Protein AF-A0A3D1QSV5-F1 (afdb_monomer)

Sequence (336 aa):
MRSSKAVAGIAVALLLLAGTGASAAEEAAKSNPWAGSSIYYEHVFSAISLDKSAEQSWNPYYSHSLSLQPKWRFHDYFGVGLRLDVEQELTNSDDTVRRYEWMWSDLSVDLNAGKGYTESFTGIKVTGGLRLTLPVSKAARARELFMSVGPGASVSRKFSDLFGSPLSLTVGYNGRWTYHFHETTTAQYKAPTISCGDPTSPLCERFVNTGYENPEHGLVHGASLSLDITEKLSFSTNFSFLRNGLYALSDYEMLDGAGQKVVLEADSEVAVRHYQWFVAELSYQALDLVGVALGVSSLYGDLAPDSTYRTPFFNRFTNIYLDLSLDIDSVVSRFQ

Nearest PDB structures (foldseek):
  3fyx-assembly1_A  TM=3.214E-01  e=2.193E-03  Escherichia coli K-12
  6z99-assembly2_B  TM=3.143E-01  e=1.986E-02  Pseudomonas aeruginosa PAO1
  6z8u-assembly2_B  TM=2.518E-01  e=1.190E-02  Pseudomonas aeruginosa PAO1
  1pnz-assembly1_A  TM=2.485E-01  e=8.776E-02  Escherichia coli
  3qlb-assembly2_B  TM=2.310E-01  e=1.708E-01  Pseudomonas fluorescens

Structure (mmCIF, N/CA/C/O backbone):
data_AF-A0A3D1QSV5-F1
#
_entry.id   AF-A0A3D1QSV5-F1
#
loop_
_atom_site.group_PDB
_atom_site.id
_atom_site.type_symbol
_atom_site.label_atom_id
_atom_site.label_alt_id
_atom_site.label_comp_id
_atom_site.label_asym_id
_atom_site.label_entity_id
_atom_site.label_seq_id
_atom_site.pdbx_PDB_ins_code
_atom_site.Cartn_x
_atom_site.Cartn_y
_atom_site.Cartn_z
_atom_site.occupancy
_atom_site.B_iso_or_equiv
_atom_site.auth_seq_id
_atom_site.auth_comp_id
_atom_site.auth_asym_id
_atom_site.auth_atom_id
_atom_site.pdbx_PDB_model_num
ATOM 1 N N . MET A 1 1 ? -61.487 -34.725 14.109 1.00 28.25 1 MET A N 1
ATOM 2 C CA . MET A 1 1 ? -60.105 -35.252 14.112 1.00 28.25 1 MET A CA 1
ATOM 3 C C . MET A 1 1 ? -59.148 -34.070 14.081 1.00 28.25 1 MET A C 1
ATOM 5 O O . MET A 1 1 ? -59.252 -33.278 13.162 1.00 28.25 1 MET A O 1
ATOM 9 N N . ARG A 1 2 ? -58.338 -33.955 15.149 1.00 29.59 2 ARG A N 1
ATOM 10 C CA . ARG A 1 2 ? -57.246 -32.995 15.450 1.00 29.59 2 ARG A CA 1
ATOM 11 C C . ARG A 1 2 ? -57.537 -31.512 15.123 1.00 29.59 2 ARG A C 1
ATOM 13 O O . ARG A 1 2 ? -57.401 -31.091 13.988 1.00 29.59 2 ARG A O 1
ATOM 20 N N . SER A 1 3 ? -58.151 -30.751 16.041 1.00 23.67 3 SER A N 1
ATOM 21 C CA . SER A 1 3 ? -57.503 -30.021 17.163 1.00 23.67 3 SER A CA 1
ATOM 22 C C . SER A 1 3 ? -56.469 -29.011 16.660 1.00 23.67 3 SER A C 1
ATOM 24 O O . SER A 1 3 ? -55.562 -29.404 15.947 1.00 23.67 3 SER A O 1
ATOM 26 N N . SER A 1 4 ? -56.443 -27.734 17.025 1.00 22.02 4 SER A N 1
ATOM 27 C CA . SER A 1 4 ? -57.349 -26.760 17.654 1.00 22.02 4 SER A CA 1
ATOM 28 C C . SER A 1 4 ? -56.444 -25.555 17.927 1.00 22.02 4 SER A C 1
ATOM 30 O O . SER A 1 4 ? -55.389 -25.791 18.494 1.00 22.02 4 SER A O 1
ATOM 32 N N . LYS A 1 5 ? -56.896 -24.336 17.584 1.00 23.41 5 LYS A N 1
ATOM 33 C CA . LYS A 1 5 ? -56.890 -23.108 18.419 1.00 23.41 5 LYS A CA 1
ATOM 34 C C . LYS A 1 5 ? -55.572 -22.705 19.132 1.00 23.41 5 LYS A C 1
ATOM 36 O O . LYS A 1 5 ? -54.892 -23.527 19.704 1.00 23.41 5 LYS A O 1
ATOM 41 N N . ALA A 1 6 ? -55.206 -21.452 19.358 1.00 21.03 6 ALA A N 1
ATOM 42 C CA . ALA A 1 6 ? -55.725 -20.118 19.098 1.00 21.03 6 ALA A CA 1
ATOM 43 C C . ALA A 1 6 ? -54.777 -19.167 19.880 1.00 21.03 6 ALA A C 1
ATOM 45 O O . ALA A 1 6 ? -54.293 -19.552 20.936 1.00 21.03 6 ALA A O 1
ATOM 46 N N . VAL A 1 7 ? -54.604 -17.937 19.385 1.00 20.31 7 VAL A N 1
ATOM 47 C CA . VAL A 1 7 ? -54.711 -16.670 20.150 1.00 20.31 7 VAL A CA 1
ATOM 48 C C . VAL A 1 7 ? -53.676 -16.320 21.250 1.00 20.31 7 VAL A C 1
ATOM 50 O O . VAL A 1 7 ? -53.617 -16.938 22.300 1.00 20.31 7 VAL A O 1
ATOM 53 N N . ALA A 1 8 ? -52.991 -15.195 20.980 1.00 19.33 8 ALA A N 1
ATOM 54 C CA . ALA A 1 8 ? -52.679 -14.012 21.811 1.00 19.33 8 ALA A CA 1
ATOM 55 C C . ALA A 1 8 ? -51.986 -14.098 23.189 1.00 19.33 8 ALA A C 1
ATOM 57 O O . ALA A 1 8 ? -52.408 -14.817 24.083 1.00 19.33 8 ALA A O 1
ATOM 58 N N . GLY A 1 9 ? -51.092 -13.117 23.407 1.00 17.98 9 GLY A N 1
ATOM 59 C CA . GLY A 1 9 ? -51.138 -12.276 24.615 1.00 17.98 9 GLY A CA 1
ATOM 60 C C . GLY A 1 9 ? -49.913 -12.285 25.540 1.00 17.98 9 GLY A C 1
ATOM 61 O O . GLY A 1 9 ? -49.771 -13.174 26.361 1.00 17.98 9 GLY A O 1
ATOM 62 N N . ILE A 1 10 ? -49.086 -11.238 25.408 1.00 20.86 10 ILE A N 1
ATOM 63 C CA . ILE A 1 10 ? -48.394 -10.418 26.437 1.00 20.86 10 ILE A CA 1
ATOM 64 C C . ILE A 1 10 ? -48.239 -11.004 27.862 1.00 20.86 10 ILE A C 1
ATOM 66 O O . ILE A 1 10 ? -49.241 -11.187 28.543 1.00 20.86 10 ILE A O 1
ATOM 70 N N . ALA A 1 11 ? -46.996 -11.063 28.377 1.00 19.55 11 ALA A N 1
ATOM 71 C CA . ALA A 1 11 ? -46.600 -10.502 29.688 1.00 19.55 11 ALA A CA 1
ATOM 72 C C . ALA A 1 11 ? -45.090 -10.657 29.970 1.00 19.55 11 ALA A C 1
ATOM 74 O O . ALA A 1 11 ? -44.513 -11.730 29.820 1.00 19.55 11 ALA A O 1
ATOM 75 N N . VAL A 1 12 ? -44.481 -9.563 30.430 1.00 21.75 12 VAL A N 1
ATOM 76 C CA . VAL A 1 12 ? -43.154 -9.480 31.057 1.00 21.75 12 VAL A CA 1
ATOM 77 C C . VAL A 1 12 ? -43.289 -9.812 32.546 1.00 21.75 12 VAL A C 1
ATOM 79 O O . VAL A 1 12 ? -44.156 -9.237 33.199 1.00 21.75 12 VAL A O 1
ATOM 82 N N . ALA A 1 13 ? -42.400 -10.646 33.099 1.00 20.27 13 ALA A N 1
ATOM 83 C CA . ALA A 1 13 ? -42.024 -10.600 34.516 1.00 20.27 13 ALA A CA 1
ATOM 84 C C . ALA A 1 13 ? -40.665 -11.282 34.767 1.00 20.27 13 ALA A C 1
ATOM 86 O O . ALA A 1 13 ? -40.489 -12.476 34.534 1.00 20.27 13 ALA A O 1
ATOM 87 N N . LEU A 1 14 ? -39.726 -10.476 35.265 1.00 20.05 14 LEU A N 1
ATOM 88 C CA . LEU A 1 14 ? -38.463 -10.840 35.906 1.00 20.05 14 LEU A CA 1
ATOM 89 C C . LEU A 1 14 ? -38.713 -11.667 37.180 1.00 20.05 14 LEU A C 1
ATOM 91 O O . LEU A 1 14 ? -39.504 -11.233 38.016 1.00 20.05 14 LEU A O 1
ATOM 95 N N . LEU A 1 15 ? -37.940 -12.734 37.413 1.00 20.69 15 LEU A N 1
ATOM 96 C CA . LEU A 1 15 ? -37.422 -13.039 38.753 1.00 20.69 15 LEU A CA 1
ATOM 97 C C . LEU A 1 15 ? -36.210 -13.981 38.707 1.00 20.69 15 LEU A C 1
ATOM 99 O O . LEU A 1 15 ? -36.153 -14.936 37.938 1.00 20.69 15 LEU A O 1
ATOM 103 N N . LEU A 1 16 ? -35.237 -13.627 39.544 1.00 21.02 16 LEU A N 1
ATOM 104 C CA . LEU A 1 16 ? -33.898 -14.181 39.704 1.00 21.02 16 LEU A CA 1
ATOM 105 C C . LEU A 1 16 ? -33.866 -15.663 40.099 1.00 21.02 16 LEU A C 1
ATOM 107 O O . LEU A 1 16 ? -34.506 -16.050 41.072 1.00 21.02 16 LEU A O 1
ATOM 111 N N . LEU A 1 17 ? -32.958 -16.417 39.473 1.00 25.22 17 LEU A N 1
ATOM 112 C CA . LEU A 1 17 ? -32.220 -17.504 40.117 1.00 25.22 17 LEU A CA 1
ATOM 113 C C . LEU A 1 17 ? -30.750 -17.418 39.692 1.00 25.22 17 LEU A C 1
ATOM 115 O O . LEU A 1 17 ? -30.397 -17.607 38.531 1.00 25.22 17 LEU A O 1
ATOM 119 N N . ALA A 1 18 ? -29.910 -17.082 40.666 1.00 24.16 18 ALA A N 1
ATOM 120 C CA . ALA A 1 18 ? -28.466 -17.185 40.594 1.00 24.16 18 ALA A CA 1
ATOM 121 C C . ALA A 1 18 ? -28.034 -18.626 40.904 1.00 24.16 18 ALA A C 1
ATOM 123 O O . ALA A 1 18 ? -28.576 -19.250 41.814 1.00 24.16 18 ALA A O 1
ATOM 124 N N . GLY A 1 19 ? -26.992 -19.092 40.213 1.00 22.25 19 G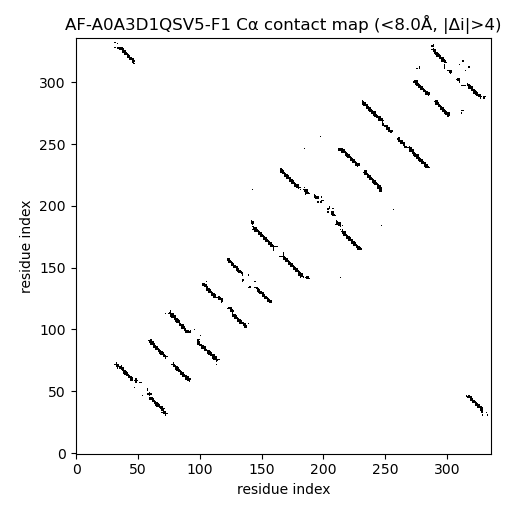LY A N 1
ATOM 125 C CA . GLY A 1 19 ? -26.131 -20.174 40.687 1.00 22.25 19 GLY A CA 1
ATOM 126 C C . GLY A 1 19 ? -26.124 -21.428 39.818 1.00 22.25 19 GLY A C 1
ATOM 127 O O . GLY A 1 19 ? -27.094 -22.170 39.776 1.00 22.25 19 GLY A O 1
ATOM 128 N N . THR A 1 20 ? -24.948 -21.704 39.244 1.00 27.25 20 THR A N 1
ATOM 129 C CA . THR A 1 20 ? -24.520 -22.953 38.576 1.00 27.25 20 THR A CA 1
ATOM 130 C C . THR A 1 20 ? -24.921 -23.134 37.106 1.00 27.25 20 THR A C 1
ATOM 132 O O . THR A 1 20 ? -25.663 -24.027 36.724 1.00 27.25 20 THR A O 1
ATOM 135 N N . GLY A 1 21 ? -24.334 -22.290 36.253 1.00 26.11 21 GLY A N 1
ATOM 136 C CA . GLY A 1 21 ? -24.290 -22.498 34.797 1.00 26.11 21 GLY A CA 1
ATOM 137 C C . GLY A 1 21 ? -23.219 -21.683 34.058 1.00 26.11 21 GLY A C 1
ATOM 138 O O . GLY A 1 21 ? -23.158 -21.725 32.834 1.00 26.11 21 GLY A O 1
ATOM 139 N N . ALA A 1 22 ? -22.350 -20.966 34.785 1.00 30.16 22 ALA A N 1
ATOM 140 C CA . ALA A 1 22 ? -21.294 -20.119 34.220 1.00 30.16 22 ALA A CA 1
ATOM 141 C C . ALA A 1 22 ? -20.221 -20.894 33.425 1.00 30.16 22 ALA A C 1
ATOM 143 O O . ALA A 1 22 ? -19.423 -20.278 32.740 1.00 30.16 22 ALA A O 1
ATOM 144 N N . SER A 1 23 ? -20.239 -22.231 33.442 1.00 32.94 23 SER A N 1
ATOM 145 C CA . SER A 1 23 ? -19.319 -23.062 32.654 1.00 32.94 23 SER A CA 1
ATOM 146 C C . SER A 1 23 ? -19.796 -23.351 31.223 1.00 32.94 23 SER A C 1
ATOM 148 O O . SER A 1 23 ? -19.003 -23.853 30.441 1.00 32.94 23 SER A O 1
ATOM 150 N N . ALA A 1 24 ? -21.056 -23.064 30.868 1.00 31.58 24 ALA A N 1
ATOM 151 C CA . ALA A 1 24 ? -21.595 -23.334 29.523 1.00 31.58 24 ALA A CA 1
ATOM 152 C C . ALA A 1 24 ? -21.923 -22.056 28.725 1.00 31.58 24 ALA A C 1
ATOM 154 O O . ALA A 1 24 ? -22.113 -22.112 27.514 1.00 31.58 24 ALA A O 1
ATOM 155 N N . ALA A 1 25 ? -21.964 -20.893 29.387 1.00 32.28 25 ALA A N 1
ATOM 156 C CA . ALA A 1 25 ? -22.115 -19.587 28.735 1.00 32.28 25 ALA A CA 1
ATOM 157 C C . ALA A 1 25 ? -20.765 -18.945 28.354 1.00 32.28 25 ALA A C 1
ATOM 159 O O . ALA A 1 25 ? -20.726 -18.042 27.524 1.00 32.28 25 ALA A O 1
ATOM 160 N N . GLU A 1 26 ? -19.658 -19.440 28.915 1.00 32.94 26 GLU A N 1
ATOM 161 C CA . GLU A 1 26 ? -18.290 -19.025 28.568 1.00 32.94 26 GLU A CA 1
ATOM 162 C C . GLU A 1 26 ? -17.741 -19.792 27.342 1.00 32.94 26 GLU A C 1
ATOM 164 O O . GLU A 1 26 ? -16.728 -19.414 26.763 1.00 32.94 26 GLU A O 1
ATOM 169 N N . GLU A 1 27 ? -18.457 -20.826 26.878 1.00 34.88 27 GLU A N 1
ATOM 170 C CA . GLU A 1 27 ? -18.035 -21.723 25.791 1.00 34.88 27 GLU A CA 1
ATOM 171 C C . GLU A 1 27 ? -18.618 -21.364 24.403 1.00 34.88 27 GLU A C 1
ATOM 173 O O . GLU A 1 27 ? -18.390 -22.080 23.428 1.00 34.88 27 GLU A O 1
ATOM 178 N N . ALA A 1 28 ? -19.364 -20.258 24.254 1.00 35.72 28 ALA A N 1
ATOM 179 C CA . ALA A 1 28 ? -20.032 -19.958 22.978 1.00 35.72 28 ALA A CA 1
ATOM 180 C C . ALA A 1 28 ? -20.207 -18.475 22.608 1.00 35.72 28 ALA A C 1
ATOM 182 O O . ALA A 1 28 ? -21.044 -18.164 21.762 1.00 35.72 28 ALA A O 1
ATOM 183 N N . ALA A 1 29 ? -19.356 -17.564 23.086 1.00 43.53 29 ALA A N 1
ATOM 184 C CA . ALA A 1 29 ? -19.013 -16.423 22.235 1.00 43.53 29 ALA A CA 1
ATOM 185 C C . ALA A 1 29 ? -18.049 -16.944 21.159 1.00 43.53 29 ALA A C 1
ATOM 187 O O . ALA A 1 29 ? -16.842 -16.710 21.229 1.00 43.53 29 ALA A O 1
ATOM 188 N N . LYS A 1 30 ? -18.560 -17.745 20.206 1.00 55.72 30 LYS A N 1
ATOM 189 C CA . LYS A 1 30 ? -17.801 -18.112 19.005 1.00 55.72 30 LYS A CA 1
ATOM 190 C C . LYS A 1 30 ? -17.325 -16.794 18.417 1.00 55.72 30 LYS A C 1
ATOM 192 O O . LYS A 1 30 ? -18.149 -16.009 17.955 1.00 55.72 30 LYS A O 1
ATOM 197 N N . SER A 1 31 ? -16.023 -16.530 18.513 1.00 75.38 31 SER A N 1
ATOM 198 C CA . SER A 1 31 ? -15.429 -15.348 17.902 1.00 75.38 31 SER A CA 1
ATOM 199 C C . SER A 1 31 ? -15.916 -15.317 16.457 1.00 75.38 31 SER A C 1
ATOM 201 O O . SER A 1 31 ? -15.841 -16.346 15.781 1.00 75.38 31 SER A O 1
ATOM 203 N N . ASN A 1 32 ? -16.536 -14.208 16.025 1.00 86.31 32 ASN A N 1
ATOM 204 C CA . ASN A 1 32 ? -17.095 -14.140 14.679 1.00 86.31 32 ASN A CA 1
ATOM 205 C C . ASN A 1 32 ? -15.975 -14.545 13.712 1.00 86.31 32 ASN A C 1
ATOM 207 O O . ASN A 1 32 ? -14.942 -13.866 13.667 1.00 86.31 32 ASN A O 1
ATOM 211 N N . PRO A 1 33 ? -16.120 -15.658 12.970 1.00 90.00 33 PRO A N 1
ATOM 212 C CA . PRO A 1 33 ? -15.042 -16.126 12.121 1.00 90.00 33 PRO A CA 1
ATOM 213 C C . PRO A 1 33 ? -14.720 -15.099 11.031 1.00 90.00 33 PRO A C 1
ATOM 215 O O . PRO A 1 33 ? -13.611 -15.109 10.518 1.00 90.00 33 PRO A O 1
ATOM 218 N N . TRP A 1 34 ? -15.634 -14.173 10.727 1.00 91.50 34 TRP A N 1
ATOM 219 C CA . TRP A 1 34 ? -15.436 -13.094 9.763 1.00 91.50 34 TRP A CA 1
ATOM 220 C C . TRP A 1 34 ? -14.823 -11.816 10.347 1.00 91.50 34 TRP A C 1
ATOM 222 O O . TRP A 1 34 ? -14.753 -10.805 9.647 1.00 91.50 34 TRP A O 1
ATOM 232 N N . ALA A 1 35 ? -14.365 -11.841 11.603 1.00 88.00 35 ALA A N 1
ATOM 233 C CA . ALA A 1 35 ? -13.871 -10.654 12.290 1.00 88.00 35 ALA A CA 1
ATOM 234 C C . ALA A 1 35 ? -12.751 -9.929 11.527 1.00 88.00 35 ALA A C 1
ATOM 236 O O . ALA A 1 35 ? -11.701 -10.503 11.206 1.00 88.00 35 ALA A O 1
ATOM 237 N N . GLY A 1 36 ? -12.970 -8.634 11.282 1.00 89.12 36 GLY A N 1
ATOM 238 C CA . GLY A 1 36 ? -12.073 -7.757 10.529 1.00 89.12 36 GLY A CA 1
ATOM 239 C C . GLY A 1 36 ? -12.183 -7.866 9.004 1.00 89.12 36 GLY A C 1
ATOM 240 O O . GLY A 1 36 ? -11.270 -7.396 8.317 1.00 89.12 36 GLY A O 1
ATOM 241 N N . SER A 1 37 ? -13.235 -8.508 8.487 1.00 95.06 37 SER A N 1
ATOM 242 C CA . SER A 1 37 ? -13.603 -8.469 7.068 1.00 95.06 37 SER A CA 1
ATOM 243 C C . SER A 1 37 ? -14.183 -7.111 6.699 1.00 95.06 37 SER A C 1
ATOM 245 O O . SER A 1 37 ? -15.063 -6.610 7.396 1.00 95.06 37 SER A O 1
ATOM 247 N N . SER A 1 38 ? -13.760 -6.549 5.573 1.00 96.31 38 SER A N 1
ATOM 248 C CA . SER A 1 38 ? -14.226 -5.229 5.149 1.00 96.31 38 SER A CA 1
ATOM 249 C C . SER A 1 38 ? -14.352 -5.098 3.635 1.00 96.31 38 SER A C 1
ATOM 251 O O . SER A 1 38 ? -13.730 -5.831 2.861 1.00 96.31 38 SER A O 1
ATOM 253 N N . ILE A 1 39 ? -15.199 -4.157 3.226 1.00 97.94 39 ILE A N 1
ATOM 254 C CA . ILE A 1 39 ? -15.278 -3.644 1.858 1.00 97.94 39 ILE A CA 1
ATOM 255 C C . ILE A 1 39 ? -14.920 -2.164 1.917 1.00 97.94 39 ILE A C 1
ATOM 257 O O . ILE A 1 39 ? -15.464 -1.454 2.759 1.00 97.94 39 ILE A O 1
ATOM 261 N N . TYR A 1 40 ? -14.041 -1.707 1.030 1.00 98.06 40 TYR A N 1
ATOM 262 C CA . TYR A 1 40 ? -13.702 -0.292 0.896 1.00 98.06 40 TYR A CA 1
ATOM 263 C C . TYR A 1 40 ? -14.122 0.210 -0.470 1.00 98.06 40 TYR A C 1
ATOM 265 O O . TYR A 1 40 ? -13.925 -0.480 -1.468 1.00 98.06 40 TYR A O 1
ATOM 273 N N . TYR A 1 41 ? -14.678 1.409 -0.502 1.00 98.56 41 TYR A N 1
ATOM 274 C CA . TYR A 1 41 ? -14.895 2.172 -1.712 1.00 98.56 41 TYR A CA 1
ATOM 275 C C . TYR A 1 41 ? -14.149 3.495 -1.578 1.00 98.56 41 TYR A C 1
ATOM 277 O O . TYR A 1 41 ? -14.496 4.324 -0.737 1.00 98.56 41 TYR A O 1
ATOM 285 N N . GLU A 1 42 ? -13.104 3.646 -2.374 1.00 98.50 42 GLU A N 1
ATOM 286 C CA . GLU A 1 42 ? -12.127 4.723 -2.279 1.00 98.50 42 GLU A CA 1
ATOM 287 C C . GLU A 1 42 ? -12.250 5.644 -3.492 1.00 98.50 42 GLU A C 1
ATOM 289 O O . GLU A 1 42 ? -12.493 5.207 -4.620 1.00 98.50 42 GLU A O 1
ATOM 294 N N . HIS A 1 43 ? -12.055 6.934 -3.253 1.00 98.38 43 HIS A N 1
ATOM 295 C CA . HIS A 1 43 ? -11.870 7.950 -4.275 1.00 98.38 43 HIS A CA 1
ATOM 296 C C . HIS A 1 43 ? -10.491 8.568 -4.119 1.00 98.38 43 HIS A C 1
ATOM 298 O O . HIS A 1 43 ? -10.200 9.116 -3.060 1.00 98.38 43 HIS A O 1
ATOM 304 N N . VAL A 1 44 ? -9.686 8.569 -5.179 1.00 96.88 44 VAL A N 1
ATOM 305 C CA . VAL A 1 44 ? -8.316 9.094 -5.157 1.00 96.88 44 VAL A CA 1
ATOM 306 C C . VAL A 1 44 ? -8.158 10.179 -6.206 1.00 96.88 44 VAL A C 1
ATOM 308 O O . VAL A 1 44 ? -8.603 10.022 -7.339 1.00 96.88 44 VAL A O 1
ATOM 311 N N . PHE A 1 45 ? -7.479 11.268 -5.864 1.00 96.38 45 PHE A N 1
ATOM 312 C CA . PHE A 1 45 ? -6.958 12.215 -6.846 1.00 96.38 45 PHE A CA 1
ATOM 313 C C . PHE A 1 45 ? -5.519 12.599 -6.522 1.00 96.38 45 PHE A C 1
ATOM 315 O O . PHE A 1 45 ? -5.109 12.634 -5.361 1.00 96.38 45 PHE A O 1
ATOM 322 N N . SER A 1 46 ? -4.745 12.931 -7.551 1.00 94.56 46 SER A N 1
ATOM 323 C CA . SER A 1 46 ? -3.378 13.406 -7.343 1.00 94.56 46 SER A CA 1
ATOM 324 C C . SER A 1 46 ? -3.387 14.862 -6.877 1.00 94.56 46 SER A C 1
ATOM 326 O O . SER A 1 46 ? -4.068 15.702 -7.469 1.00 94.56 46 SER A O 1
ATOM 328 N N . ALA A 1 47 ? -2.610 15.191 -5.843 1.00 94.38 47 ALA A N 1
ATOM 329 C CA . ALA A 1 47 ? -2.558 16.532 -5.260 1.00 94.38 47 ALA A CA 1
ATOM 330 C C . ALA A 1 47 ? -2.148 17.600 -6.288 1.00 94.38 47 ALA A C 1
ATOM 332 O O . ALA A 1 47 ? -2.690 18.705 -6.283 1.00 94.38 47 ALA A O 1
ATOM 333 N N . ILE A 1 48 ? -1.253 17.253 -7.221 1.00 93.56 48 ILE A N 1
ATOM 334 C CA . ILE A 1 48 ? -0.817 18.159 -8.294 1.00 93.56 48 ILE A CA 1
ATOM 335 C C . ILE A 1 48 ? -1.907 18.424 -9.340 1.00 93.56 48 ILE A C 1
ATOM 337 O O . ILE A 1 48 ? -1.843 19.425 -10.042 1.00 93.56 48 ILE A O 1
ATOM 341 N N . SER A 1 49 ? -2.962 17.603 -9.403 1.00 92.56 49 SER A N 1
ATOM 342 C CA . SER A 1 49 ? -4.083 17.814 -10.337 1.00 92.56 49 SER A CA 1
ATOM 343 C C . SER A 1 49 ? -4.836 19.120 -10.070 1.00 92.56 49 SER A C 1
ATOM 345 O O . SER A 1 49 ? -5.514 19.633 -10.964 1.00 92.56 49 SER A O 1
ATOM 347 N N . LEU A 1 50 ? -4.711 19.658 -8.851 1.00 91.00 50 LEU A N 1
ATOM 348 C CA . LEU A 1 50 ? -5.297 20.931 -8.433 1.00 91.00 50 LEU A CA 1
ATOM 349 C C . LEU A 1 50 ? -4.511 22.153 -8.938 1.00 91.00 50 LEU A C 1
ATOM 351 O O . LEU A 1 50 ? -5.057 23.257 -8.940 1.00 91.00 50 LEU A O 1
ATOM 355 N N . ASP A 1 51 ? -3.269 21.972 -9.394 1.00 92.31 51 ASP A N 1
ATOM 356 C CA . ASP A 1 51 ? -2.409 23.035 -9.910 1.00 92.31 51 ASP A CA 1
ATOM 357 C C . ASP A 1 51 ? -1.998 22.753 -11.362 1.00 92.31 51 ASP A C 1
ATOM 359 O O . ASP A 1 51 ? -1.098 21.969 -11.655 1.00 92.31 51 ASP A O 1
ATOM 363 N N . LYS A 1 52 ? -2.629 23.464 -12.301 1.00 92.50 52 LYS A N 1
ATOM 364 C CA . LYS A 1 52 ? -2.329 23.343 -13.738 1.00 92.50 52 LYS A CA 1
ATOM 365 C C . LYS A 1 52 ? -0.901 23.746 -14.108 1.00 92.50 52 LYS A C 1
ATOM 367 O O . LYS A 1 52 ? -0.469 23.420 -15.207 1.00 92.50 52 LYS A O 1
ATOM 372 N N . SER A 1 53 ? -0.210 24.492 -13.247 1.00 93.06 53 SER A N 1
ATOM 373 C CA . SER A 1 53 ? 1.166 24.939 -13.470 1.00 93.06 53 SER A CA 1
ATOM 374 C C . SER A 1 53 ? 2.218 23.976 -12.918 1.00 93.06 53 SER A C 1
ATOM 376 O O . SER A 1 53 ? 3.400 24.149 -13.207 1.00 93.06 53 SER A O 1
ATOM 378 N N . ALA A 1 54 ? 1.801 22.945 -12.171 1.00 89.00 54 ALA A N 1
ATOM 379 C CA . ALA A 1 54 ? 2.708 21.973 -11.567 1.00 89.00 54 ALA A CA 1
ATOM 380 C C . ALA A 1 54 ? 3.404 21.068 -12.600 1.00 89.00 54 ALA A C 1
ATOM 382 O O . ALA A 1 54 ? 4.485 20.547 -12.326 1.00 89.00 54 ALA A O 1
ATOM 383 N N . GLU A 1 55 ? 2.814 20.895 -13.788 1.00 87.19 55 GLU A N 1
ATOM 384 C CA . GLU A 1 55 ? 3.372 20.086 -14.873 1.00 87.19 55 GLU A CA 1
ATOM 385 C C . GLU A 1 55 ? 3.341 20.822 -16.215 1.00 87.19 55 GLU A C 1
ATOM 387 O O . GLU A 1 55 ? 2.500 21.683 -16.466 1.00 87.19 55 GLU A O 1
ATOM 392 N N . GLN A 1 56 ? 4.264 20.457 -17.110 1.00 88.56 56 GLN A N 1
ATOM 393 C CA . GLN A 1 56 ? 4.351 21.045 -18.451 1.00 88.56 56 GLN A CA 1
ATOM 394 C C . GLN A 1 56 ? 3.098 20.764 -19.297 1.00 88.56 56 GLN A C 1
ATOM 396 O O . GLN A 1 56 ? 2.721 21.581 -20.135 1.00 88.56 56 GLN A O 1
ATOM 401 N N . SER A 1 57 ? 2.470 19.605 -19.092 1.00 88.62 57 SER A N 1
ATOM 402 C CA . SER A 1 57 ? 1.186 19.236 -19.687 1.00 88.62 57 SER A CA 1
ATOM 403 C C . SER A 1 57 ? 0.230 18.898 -18.556 1.00 88.62 57 SER A C 1
ATOM 405 O O . SER A 1 57 ? 0.552 18.061 -17.722 1.00 88.62 57 SER A O 1
ATOM 407 N N . TRP A 1 58 ? -0.929 19.554 -18.509 1.00 90.44 58 TRP A N 1
ATOM 408 C CA . TRP A 1 58 ? -1.905 19.298 -17.453 1.00 90.44 58 TRP A CA 1
ATOM 409 C C . TRP A 1 58 ? -2.552 17.924 -17.652 1.00 90.44 58 TRP A C 1
ATOM 411 O O . TRP A 1 58 ? -3.415 17.776 -18.521 1.00 90.44 58 TRP A O 1
ATOM 421 N N . ASN A 1 59 ? -2.139 16.946 -16.841 1.00 89.25 59 ASN A N 1
ATOM 422 C CA . ASN A 1 59 ? -2.705 15.601 -16.814 1.00 89.25 59 ASN A CA 1
ATOM 423 C C . ASN A 1 59 ? -3.313 15.296 -15.431 1.00 89.25 59 ASN A C 1
ATOM 425 O O . ASN A 1 59 ? -2.634 14.753 -14.560 1.00 89.25 59 ASN A O 1
ATOM 429 N N . PRO A 1 60 ? -4.560 15.724 -15.161 1.00 93.75 60 PRO A N 1
ATOM 430 C CA . PRO A 1 60 ? -5.182 15.469 -13.870 1.00 93.75 60 PRO A CA 1
ATOM 431 C C . PRO A 1 60 ? -5.464 13.973 -13.695 1.00 93.75 60 PRO A C 1
ATOM 433 O O . PRO A 1 60 ? -5.912 13.324 -14.635 1.00 93.75 60 PRO A O 1
ATOM 436 N N . TYR A 1 61 ? -5.294 13.470 -12.475 1.00 93.19 61 TYR A N 1
ATOM 437 C CA . TYR A 1 61 ? -5.601 12.094 -12.090 1.00 93.19 61 TYR A CA 1
ATOM 438 C C . TYR A 1 61 ? -6.755 12.058 -11.087 1.00 93.19 61 TYR A C 1
ATOM 440 O O . TYR A 1 61 ? -6.682 12.689 -10.027 1.00 93.19 61 TYR A O 1
ATOM 448 N N . TYR A 1 62 ? -7.803 11.304 -11.416 1.00 96.38 62 TYR A N 1
ATOM 449 C CA . TYR A 1 62 ? -8.888 10.936 -10.510 1.00 96.38 62 TYR A CA 1
ATOM 450 C C . TYR A 1 62 ? -9.353 9.511 -10.803 1.00 96.38 62 TYR A C 1
ATOM 452 O O . TYR A 1 62 ? -9.719 9.189 -11.937 1.00 96.38 62 TYR A O 1
ATOM 460 N N . SER A 1 63 ? -9.396 8.677 -9.771 1.00 96.75 63 SER A N 1
ATOM 461 C CA . SER A 1 63 ? -9.873 7.302 -9.848 1.00 96.75 63 SER A CA 1
ATOM 462 C C . SER A 1 63 ? -10.801 6.968 -8.685 1.00 96.75 63 SER A C 1
ATOM 464 O O . SER A 1 63 ? -10.926 7.702 -7.699 1.00 96.75 63 SER A O 1
ATOM 466 N N . HIS A 1 64 ? -11.498 5.850 -8.836 1.00 98.06 64 HIS A N 1
ATOM 467 C CA . HIS A 1 64 ? -12.191 5.201 -7.737 1.00 98.06 64 HIS A CA 1
ATOM 468 C C . HIS A 1 64 ? -11.846 3.717 -7.705 1.00 98.06 64 HIS A C 1
ATOM 470 O O . HIS A 1 64 ? -11.596 3.110 -8.752 1.00 98.06 64 HIS A O 1
ATOM 476 N N . SER A 1 65 ? -11.841 3.134 -6.513 1.00 97.81 65 SER A N 1
ATOM 477 C CA . SER A 1 65 ? -11.519 1.728 -6.323 1.00 97.81 65 SER A CA 1
ATOM 478 C C . SER A 1 65 ? -12.503 1.048 -5.370 1.00 97.81 65 SER A C 1
ATOM 480 O O . SER A 1 65 ? -13.089 1.668 -4.483 1.00 97.81 65 SER A O 1
ATOM 482 N N . LEU A 1 66 ? -12.735 -0.243 -5.594 1.00 98.56 66 LEU A N 1
ATOM 483 C CA . LEU A 1 66 ? -13.469 -1.134 -4.707 1.00 98.56 66 LEU A CA 1
ATOM 484 C C . LEU A 1 66 ? -12.501 -2.208 -4.210 1.00 98.56 66 LEU A C 1
ATOM 486 O O . LEU A 1 66 ? -12.023 -3.020 -5.002 1.00 98.56 66 LEU A O 1
ATOM 490 N N . SER A 1 67 ? -12.248 -2.245 -2.905 1.00 98.12 67 SER A N 1
ATOM 491 C CA . SER A 1 67 ? -11.400 -3.246 -2.257 1.00 98.12 67 SER A CA 1
ATOM 492 C C . SER A 1 67 ? -12.250 -4.249 -1.489 1.00 98.12 67 SER A C 1
ATOM 494 O O . SER A 1 67 ? -13.029 -3.880 -0.608 1.00 98.12 67 SER A O 1
ATOM 496 N N . LEU A 1 68 ? -12.089 -5.533 -1.797 1.00 98.06 68 LEU A N 1
ATOM 497 C CA . LEU A 1 68 ? -12.720 -6.638 -1.083 1.00 98.06 68 LEU A CA 1
ATOM 498 C C . LEU A 1 68 ? -11.684 -7.304 -0.184 1.00 98.06 68 LEU A C 1
ATOM 500 O O . LEU A 1 68 ? -10.713 -7.875 -0.683 1.00 98.06 68 LEU A O 1
ATOM 504 N N . GLN A 1 69 ? -11.904 -7.263 1.131 1.00 97.81 69 GLN A N 1
ATOM 505 C CA . GLN A 1 69 ? -10.961 -7.788 2.119 1.00 97.81 69 GLN A CA 1
ATOM 506 C C . GLN A 1 69 ? -11.617 -8.770 3.103 1.00 97.81 69 GLN A C 1
ATOM 508 O O . GLN A 1 69 ? -11.649 -8.506 4.310 1.00 97.81 69 GLN A O 1
ATOM 513 N N . PRO A 1 70 ? -12.171 -9.908 2.637 1.00 96.75 70 PRO A N 1
ATOM 514 C CA . PRO A 1 70 ? -12.734 -10.899 3.541 1.00 96.75 70 PRO A CA 1
ATOM 515 C C . PRO A 1 70 ? -11.623 -11.579 4.349 1.00 96.75 70 PRO A C 1
ATOM 517 O O . PRO A 1 70 ? -10.561 -11.933 3.829 1.00 96.75 70 PRO A O 1
ATOM 520 N N . LYS A 1 71 ? -11.887 -11.796 5.634 1.00 95.25 71 LYS A N 1
ATOM 521 C CA . LYS A 1 71 ? -11.013 -12.504 6.568 1.00 95.25 71 LYS A CA 1
ATOM 522 C C . LYS A 1 71 ? -11.790 -13.613 7.239 1.00 95.25 71 LYS A C 1
ATOM 524 O O . LYS A 1 71 ? -12.913 -13.408 7.673 1.00 95.25 71 LYS A O 1
ATOM 529 N N . TRP A 1 72 ? -11.168 -14.775 7.354 1.00 93.88 72 TRP A N 1
ATOM 530 C CA . TRP A 1 72 ? -11.749 -15.932 8.005 1.00 93.88 72 TRP A CA 1
ATOM 531 C C . TRP A 1 72 ? -10.791 -16.498 9.054 1.00 93.88 72 TRP A C 1
ATOM 533 O O . TRP A 1 72 ? -9.706 -16.992 8.738 1.00 93.88 72 TRP A O 1
ATOM 543 N N . ARG A 1 73 ? -11.187 -16.407 10.322 1.00 92.19 73 ARG A N 1
ATOM 544 C CA . ARG A 1 73 ? -10.498 -16.979 11.479 1.00 92.19 73 ARG A CA 1
ATOM 545 C C . ARG A 1 73 ? -11.104 -18.339 11.787 1.00 92.19 73 ARG A C 1
ATOM 547 O O . ARG A 1 73 ? -12.202 -18.434 12.325 1.00 92.19 73 ARG A O 1
ATOM 554 N N . PHE A 1 74 ? -10.367 -19.387 11.449 1.00 90.75 74 PHE A N 1
ATOM 555 C CA . PHE A 1 74 ? -10.738 -20.769 11.758 1.00 90.75 74 PHE A CA 1
ATOM 556 C C . PHE A 1 74 ? -10.005 -21.310 12.997 1.00 90.75 74 PHE A C 1
ATOM 558 O O . PHE A 1 74 ? -10.332 -22.393 13.474 1.00 90.75 74 PHE A O 1
ATOM 565 N N . HIS A 1 75 ? -9.029 -20.564 13.532 1.00 89.50 75 HIS A N 1
ATOM 566 C CA . HIS A 1 75 ? -8.339 -20.858 14.786 1.00 89.50 75 HIS A CA 1
ATOM 567 C C . HIS A 1 75 ? -7.907 -19.559 15.485 1.00 89.50 75 HIS A C 1
ATOM 569 O O . HIS A 1 75 ? -7.701 -18.527 14.852 1.00 89.50 75 HIS A O 1
ATOM 575 N N . ASP A 1 76 ? -7.637 -19.630 16.787 1.00 84.25 76 ASP A N 1
ATOM 576 C CA . ASP A 1 76 ? -7.054 -18.536 17.578 1.00 84.25 76 ASP A CA 1
ATOM 577 C C . ASP A 1 76 ? -5.720 -17.987 17.043 1.00 84.25 76 ASP A C 1
ATOM 579 O O . ASP A 1 76 ? -5.387 -16.816 17.236 1.00 84.25 76 ASP A O 1
ATOM 583 N N . TYR A 1 77 ? -4.945 -18.831 16.364 1.00 85.50 77 TYR A N 1
ATOM 584 C CA . TYR A 1 77 ? -3.614 -18.495 15.870 1.00 85.50 77 TYR A CA 1
ATOM 585 C C . TYR A 1 77 ? -3.565 -18.421 14.356 1.00 85.50 77 TYR A C 1
ATOM 587 O O . TYR A 1 77 ? -2.569 -17.949 13.828 1.00 85.50 77 TYR A O 1
ATOM 595 N N . PHE A 1 78 ? -4.618 -18.837 13.655 1.00 89.69 78 PHE A N 1
ATOM 596 C CA . PHE A 1 78 ? -4.598 -18.936 12.205 1.00 89.69 78 PHE A CA 1
ATOM 597 C C . PHE A 1 78 ? -5.866 -18.339 11.619 1.00 89.69 78 PHE A C 1
ATOM 599 O O . PHE A 1 78 ? -6.989 -18.682 11.995 1.00 89.69 78 PHE A O 1
ATOM 606 N N . GLY A 1 79 ? -5.661 -17.447 10.664 1.00 93.56 79 GLY A N 1
ATOM 607 C CA . GLY A 1 79 ? -6.714 -16.954 9.802 1.00 93.56 79 GLY A CA 1
ATOM 608 C C . GLY A 1 79 ? -6.196 -16.792 8.387 1.00 93.56 79 GLY A C 1
ATOM 609 O O . GLY A 1 79 ? -4.994 -16.628 8.163 1.00 93.56 79 GLY A O 1
ATOM 610 N N . VAL A 1 80 ? -7.125 -16.825 7.445 1.00 96.25 80 VAL A N 1
ATOM 611 C CA . VAL A 1 80 ? -6.873 -16.489 6.049 1.00 96.25 80 VAL A CA 1
ATOM 612 C C . VAL A 1 80 ? -7.535 -15.153 5.738 1.00 96.25 80 VAL A C 1
ATOM 614 O O . VAL A 1 80 ? -8.662 -14.902 6.156 1.00 96.25 80 VAL A O 1
ATOM 617 N N . GLY A 1 81 ? -6.828 -14.274 5.046 1.00 96.69 81 GLY A N 1
ATOM 618 C CA . GLY A 1 81 ? -7.369 -13.051 4.469 1.00 96.69 81 GLY A CA 1
ATOM 619 C C . GLY A 1 81 ? -7.226 -13.099 2.960 1.00 96.69 81 GLY A C 1
ATOM 620 O O . GLY A 1 81 ? -6.237 -13.624 2.455 1.00 96.69 81 GLY A O 1
ATOM 621 N N . LEU A 1 82 ? -8.199 -12.555 2.244 1.00 97.81 82 LEU A N 1
ATOM 622 C CA . LEU A 1 82 ? -8.063 -12.275 0.821 1.00 97.81 82 LEU A CA 1
ATOM 623 C C . LEU A 1 82 ? -8.063 -10.765 0.625 1.00 97.81 82 LEU A C 1
ATOM 625 O O . LEU A 1 82 ? -8.697 -10.048 1.395 1.00 97.81 82 LEU A O 1
ATOM 629 N N . ARG A 1 83 ? -7.379 -10.292 -0.412 1.00 98.00 83 ARG A N 1
ATOM 630 C CA . ARG A 1 83 ? -7.516 -8.925 -0.908 1.00 98.00 83 ARG A CA 1
ATOM 631 C C . ARG A 1 83 ? -7.557 -8.930 -2.427 1.00 98.00 83 ARG A C 1
ATOM 633 O O . ARG A 1 83 ? -6.684 -9.516 -3.068 1.00 98.00 83 ARG A O 1
ATOM 640 N N . LEU A 1 84 ? -8.567 -8.260 -2.963 1.00 98.00 84 LEU A N 1
ATOM 641 C CA . LEU A 1 84 ? -8.714 -7.961 -4.377 1.00 98.00 84 LEU A CA 1
ATOM 642 C C . LEU A 1 84 ? -9.255 -6.542 -4.506 1.00 98.00 84 LEU A C 1
ATOM 644 O O . LEU A 1 84 ? -10.280 -6.221 -3.906 1.00 98.00 84 LEU A O 1
ATOM 648 N N . ASP A 1 85 ? -8.578 -5.724 -5.293 1.00 97.81 85 ASP A N 1
ATOM 649 C CA . ASP A 1 85 ? -8.963 -4.354 -5.578 1.00 97.81 85 ASP A CA 1
ATOM 650 C C . ASP A 1 85 ? -9.353 -4.242 -7.057 1.00 97.81 85 ASP A C 1
ATOM 652 O O . ASP A 1 85 ? -8.735 -4.851 -7.937 1.00 97.81 85 ASP A O 1
ATOM 656 N N . VAL A 1 86 ? -10.403 -3.478 -7.333 1.00 97.06 86 VAL A N 1
ATOM 657 C CA . VAL A 1 86 ? -10.853 -3.156 -8.686 1.00 97.06 86 VAL A CA 1
ATOM 658 C C . VAL A 1 86 ? -10.914 -1.646 -8.799 1.00 97.06 86 VAL A C 1
ATOM 660 O O . VAL A 1 86 ? -11.650 -1.008 -8.057 1.00 97.06 86 VAL A O 1
ATOM 663 N N . GLU A 1 87 ? -10.149 -1.080 -9.718 1.00 96.06 87 GLU A N 1
ATOM 664 C CA . GLU A 1 87 ? -9.989 0.359 -9.886 1.00 96.06 87 GLU A CA 1
ATOM 665 C C . GLU A 1 87 ? -10.426 0.785 -11.285 1.00 96.06 87 GLU A C 1
ATOM 667 O O . GLU A 1 87 ? -10.275 0.045 -12.259 1.00 96.06 87 GLU A O 1
ATOM 672 N N . GLN A 1 88 ? -10.960 1.993 -11.396 1.00 96.19 88 GLN A N 1
ATOM 673 C CA . GLN A 1 88 ? -11.156 2.658 -12.673 1.00 96.19 88 GLN A CA 1
ATOM 674 C C . GLN A 1 88 ? -10.689 4.106 -12.566 1.00 96.19 88 GLN A C 1
ATOM 676 O O . GLN A 1 88 ? -11.129 4.876 -11.711 1.00 96.19 88 GLN A O 1
ATOM 681 N N . GLU A 1 89 ? -9.822 4.497 -13.489 1.00 94.62 89 GLU A N 1
ATOM 682 C CA . GLU A 1 89 ? -9.482 5.896 -13.668 1.00 94.62 89 GLU A CA 1
ATOM 683 C C . GLU A 1 89 ? -10.581 6.603 -14.476 1.00 94.62 89 GLU A C 1
ATOM 685 O O . GLU A 1 89 ? -11.019 6.133 -15.533 1.00 94.62 89 GLU A O 1
ATOM 690 N N . LEU A 1 90 ? -11.044 7.743 -13.967 1.00 95.00 90 LEU A N 1
ATOM 691 C CA . LEU A 1 90 ? -12.096 8.560 -14.573 1.00 95.00 90 LEU A CA 1
ATOM 692 C C . LEU A 1 90 ? -11.527 9.737 -15.393 1.00 95.00 90 LEU A C 1
ATOM 694 O O . LEU A 1 90 ? -12.250 10.407 -16.142 1.00 95.00 90 LEU A O 1
ATOM 698 N N . THR A 1 91 ? -10.227 9.979 -15.274 1.00 92.69 91 THR A N 1
ATOM 699 C CA . THR A 1 91 ? -9.447 10.926 -16.074 1.00 92.69 91 THR A CA 1
ATOM 700 C C . THR A 1 91 ? -8.840 10.258 -17.313 1.00 92.69 91 THR A C 1
ATOM 702 O O . THR A 1 91 ? -9.406 9.300 -17.850 1.00 92.69 91 THR A O 1
ATOM 705 N N . ASN A 1 92 ? -7.792 10.858 -17.883 1.00 85.94 92 ASN A N 1
ATOM 706 C CA . ASN A 1 92 ? -7.106 10.316 -19.043 1.00 85.94 92 ASN A CA 1
ATOM 707 C C . ASN A 1 92 ? -5.956 9.427 -18.580 1.00 85.94 92 ASN A C 1
ATOM 709 O O . ASN A 1 92 ? -4.903 9.928 -18.205 1.00 85.94 92 ASN A O 1
ATOM 713 N N . SER A 1 93 ? -6.185 8.123 -18.650 1.00 80.44 93 SER A N 1
ATOM 714 C CA . SER A 1 93 ? -5.226 7.151 -18.159 1.00 80.44 93 SER A CA 1
ATOM 715 C C . SER A 1 93 ? -4.033 7.002 -19.092 1.00 80.44 93 SER A C 1
ATOM 717 O O . SER A 1 93 ? -4.204 6.728 -20.282 1.00 80.44 93 SER A O 1
ATOM 719 N N . ASP A 1 94 ? -2.836 7.134 -18.526 1.00 75.88 94 ASP A N 1
ATOM 720 C CA . ASP A 1 94 ? -1.567 6.891 -19.221 1.00 75.88 94 ASP A CA 1
ATOM 721 C C . ASP A 1 94 ? -1.188 5.397 -19.233 1.00 75.88 94 ASP A C 1
ATOM 723 O O . ASP A 1 94 ? -0.384 4.962 -20.058 1.00 75.88 94 ASP A O 1
ATOM 727 N N . ASP A 1 95 ? -1.796 4.603 -18.345 1.00 72.00 95 ASP A N 1
ATOM 728 C CA . ASP A 1 95 ? -1.446 3.197 -18.109 1.00 72.00 95 ASP A CA 1
ATOM 729 C C . ASP A 1 95 ? -2.408 2.199 -18.778 1.00 72.00 95 ASP A C 1
ATOM 731 O O . ASP A 1 95 ? -2.119 0.999 -18.862 1.00 72.00 95 ASP A O 1
ATOM 735 N N . THR A 1 96 ? -3.559 2.662 -19.277 1.00 82.62 96 THR A N 1
ATOM 736 C CA . THR A 1 96 ? -4.578 1.804 -19.904 1.00 82.62 96 THR A CA 1
ATOM 737 C C . THR A 1 96 ? -4.723 2.053 -21.403 1.00 82.62 96 THR A C 1
ATOM 739 O O . THR A 1 96 ? -4.435 3.121 -21.934 1.00 82.62 96 THR A O 1
ATOM 742 N N . VAL A 1 97 ? -5.189 1.030 -22.129 1.00 83.38 97 VAL A N 1
ATOM 743 C CA . VAL A 1 97 ? -5.381 1.111 -23.590 1.00 83.38 97 VAL A CA 1
ATOM 744 C C . VAL A 1 97 ? -6.717 1.768 -23.941 1.00 83.38 97 VAL A C 1
ATOM 746 O O . VAL A 1 97 ? -6.892 2.294 -25.043 1.00 83.38 97 VAL A O 1
ATOM 749 N N . ARG A 1 98 ? -7.697 1.704 -23.036 1.00 87.81 98 ARG A N 1
ATOM 750 C CA . ARG A 1 98 ? -9.037 2.258 -23.228 1.00 87.81 98 ARG A CA 1
ATOM 751 C C . ARG A 1 98 ? -9.354 3.217 -22.095 1.00 87.81 98 ARG A C 1
ATOM 753 O O . ARG A 1 98 ? -9.117 2.921 -20.933 1.00 87.81 98 ARG A O 1
ATOM 760 N N . ARG A 1 99 ? -10.002 4.328 -22.433 1.00 89.31 99 ARG A N 1
ATOM 761 C CA . ARG A 1 99 ? -10.561 5.226 -21.423 1.00 89.31 99 ARG A CA 1
ATOM 762 C C . ARG A 1 99 ? -11.612 4.489 -20.586 1.00 89.31 99 ARG A C 1
ATOM 764 O O . ARG A 1 99 ? -12.415 3.743 -21.153 1.00 89.31 99 ARG A O 1
ATOM 771 N N . TYR A 1 100 ? -11.628 4.738 -19.275 1.00 92.56 100 TYR A N 1
ATOM 772 C CA . TYR A 1 100 ? -12.544 4.099 -18.319 1.00 92.56 100 TYR A CA 1
ATOM 773 C C . TYR A 1 100 ? -12.389 2.575 -18.246 1.00 92.56 100 TYR A C 1
ATOM 775 O O . TYR A 1 100 ? -13.352 1.837 -18.023 1.00 92.56 100 TYR A O 1
ATOM 783 N N . GLU A 1 101 ? -11.181 2.074 -18.469 1.00 93.25 101 GLU A N 1
ATOM 784 C CA . GLU A 1 101 ? -10.901 0.656 -18.330 1.00 93.25 101 GLU A CA 1
ATOM 785 C C . GLU A 1 101 ? -10.816 0.258 -16.855 1.00 93.25 101 GLU A C 1
ATOM 787 O O . GLU A 1 101 ? -10.124 0.893 -16.065 1.00 93.25 101 GLU A O 1
ATOM 792 N N . TRP A 1 102 ? -11.514 -0.820 -16.493 1.00 94.50 102 TRP A N 1
ATOM 793 C CA . TRP A 1 102 ? -11.390 -1.419 -15.169 1.00 94.50 102 TRP A CA 1
ATOM 794 C C . TRP A 1 102 ? -10.073 -2.185 -15.053 1.00 94.50 102 TRP A C 1
ATOM 796 O O . TRP A 1 102 ? -9.806 -3.119 -15.822 1.00 94.50 102 TRP A O 1
ATOM 806 N N . MET A 1 103 ? -9.283 -1.816 -14.057 1.00 93.38 103 MET A N 1
ATOM 807 C CA . MET A 1 103 ? -8.048 -2.470 -13.667 1.00 93.38 103 MET A CA 1
ATOM 808 C C . MET A 1 103 ? -8.289 -3.325 -12.429 1.00 93.38 103 MET A C 1
ATOM 810 O O . MET A 1 103 ? -9.010 -2.947 -11.515 1.00 93.38 103 MET A O 1
ATOM 814 N N . TRP A 1 104 ? -7.682 -4.504 -12.415 1.00 94.88 104 TRP A N 1
ATOM 815 C CA . TRP A 1 104 ? -7.753 -5.431 -11.291 1.00 94.88 104 TRP A CA 1
ATOM 816 C C . TRP A 1 104 ? -6.384 -5.462 -10.629 1.00 94.88 104 TRP A C 1
ATOM 818 O O . TRP A 1 104 ? -5.377 -5.523 -11.343 1.00 94.88 104 TRP A O 1
ATOM 828 N N . SER A 1 105 ? -6.341 -5.467 -9.301 1.00 95.31 105 SER A N 1
ATOM 829 C CA . SER A 1 105 ? -5.135 -5.831 -8.566 1.00 95.31 105 SER A CA 1
ATOM 830 C C . SER A 1 105 ? -4.825 -7.310 -8.759 1.00 95.31 105 SER A C 1
ATOM 832 O O . SER A 1 105 ? -5.662 -8.094 -9.207 1.00 95.31 105 SER A O 1
ATOM 834 N N . ASP A 1 106 ? -3.629 -7.719 -8.354 1.00 97.50 106 ASP A N 1
ATOM 835 C CA . ASP A 1 106 ? -3.390 -9.132 -8.098 1.00 97.50 1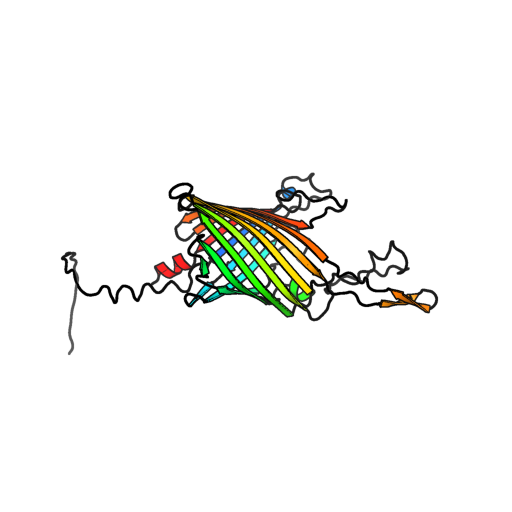06 ASP A CA 1
ATOM 836 C C . ASP A 1 106 ? -4.185 -9.598 -6.874 1.00 97.50 106 ASP A C 1
ATOM 838 O O . ASP A 1 106 ? -4.446 -8.822 -5.948 1.00 97.50 106 ASP A O 1
ATOM 842 N N . LEU A 1 107 ? -4.558 -10.877 -6.857 1.00 98.19 107 LEU A N 1
ATOM 843 C CA . LEU A 1 107 ? -5.251 -11.478 -5.724 1.00 98.19 107 LEU A CA 1
ATOM 844 C C . LEU A 1 107 ? -4.216 -11.831 -4.659 1.00 98.19 107 LEU A C 1
ATOM 846 O O . LEU A 1 107 ? -3.370 -12.698 -4.875 1.00 98.19 107 LEU A O 1
ATOM 850 N N . SER A 1 108 ? -4.296 -11.180 -3.503 1.00 97.94 108 SER A N 1
ATOM 851 C CA . SER A 1 108 ? -3.468 -11.521 -2.345 1.00 97.94 108 SER A CA 1
ATOM 852 C C . SER A 1 108 ? -4.215 -12.477 -1.421 1.00 97.94 108 SER A C 1
ATOM 854 O O . SER A 1 108 ? -5.371 -12.235 -1.077 1.00 97.94 108 SER A O 1
ATOM 856 N N . VAL A 1 109 ? -3.540 -13.539 -0.992 1.00 98.31 109 VAL A N 1
ATOM 857 C CA . VAL A 1 109 ? -4.000 -14.492 0.020 1.00 98.31 109 VAL A CA 1
ATOM 858 C C . VAL A 1 109 ? -3.020 -14.453 1.184 1.00 98.31 109 VAL A C 1
ATOM 860 O O . VAL A 1 109 ? -1.860 -14.832 1.043 1.00 98.31 109 VAL A O 1
ATOM 863 N N . ASP A 1 110 ? -3.473 -13.989 2.339 1.00 96.88 110 ASP A N 1
ATOM 864 C CA . ASP A 1 110 ? -2.658 -13.847 3.538 1.00 96.88 110 ASP A CA 1
ATOM 865 C C . ASP A 1 110 ? -3.009 -14.932 4.560 1.00 96.88 110 ASP A C 1
ATOM 867 O O . ASP A 1 110 ? -4.118 -14.965 5.091 1.00 96.88 110 ASP A O 1
ATOM 871 N N . LEU A 1 111 ? -2.047 -15.788 4.891 1.00 96.44 111 LEU A N 1
ATOM 872 C CA . LEU A 1 111 ? -2.098 -16.671 6.053 1.00 96.44 111 LEU A CA 1
ATOM 873 C C . LEU A 1 111 ? -1.463 -15.936 7.231 1.00 96.44 111 LEU A C 1
ATOM 875 O O . LEU A 1 111 ? -0.259 -15.685 7.228 1.00 96.44 111 LEU A O 1
ATOM 879 N N . ASN A 1 112 ? -2.259 -15.575 8.234 1.00 90.12 112 ASN A N 1
ATOM 880 C CA . ASN A 1 112 ? -1.815 -14.695 9.313 1.00 90.12 112 ASN A CA 1
ATOM 881 C C . ASN A 1 112 ? -1.838 -15.390 10.672 1.00 90.12 112 ASN A C 1
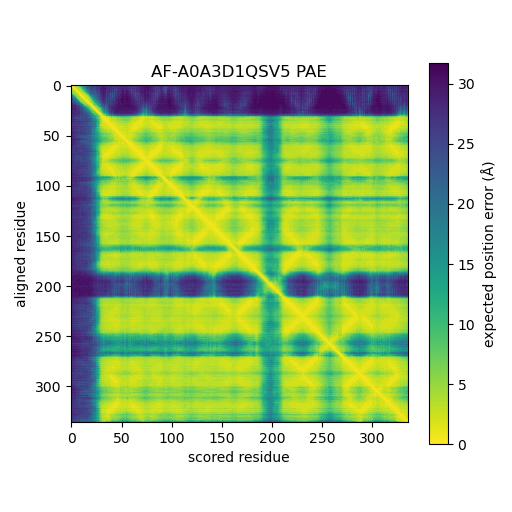ATOM 883 O O . ASN A 1 112 ? -2.786 -16.111 10.997 1.00 90.12 112 ASN A O 1
ATOM 887 N N . ALA A 1 113 ? -0.835 -15.082 11.497 1.00 82.69 113 ALA A N 1
ATOM 888 C CA . ALA A 1 113 ? -0.836 -15.411 12.913 1.00 82.69 113 ALA A CA 1
ATOM 889 C C . ALA A 1 113 ? -1.893 -14.553 13.632 1.00 82.69 113 ALA A C 1
ATOM 891 O O . ALA A 1 113 ? -1.646 -13.382 13.914 1.00 82.69 113 ALA A O 1
ATOM 892 N N . GLY A 1 114 ? -3.072 -15.121 13.906 1.00 75.31 114 GLY A N 1
ATOM 893 C CA . GLY A 1 114 ? -4.247 -14.422 14.447 1.00 75.31 114 GLY A CA 1
ATOM 894 C C . GLY A 1 114 ? -3.949 -13.599 15.706 1.00 75.31 114 GLY A C 1
ATOM 895 O O . GLY A 1 114 ? -3.836 -12.372 15.648 1.00 75.31 114 GLY A O 1
ATOM 896 N N . LYS A 1 115 ? -3.818 -14.261 16.864 1.00 81.06 115 LYS A N 1
ATOM 897 C CA . LYS A 1 115 ? -3.481 -13.589 18.135 1.00 81.06 115 LYS A CA 1
ATOM 898 C C . LYS A 1 115 ? -2.023 -13.113 18.212 1.00 81.06 115 LYS A C 1
ATOM 900 O O . LYS A 1 115 ? -1.775 -12.097 18.857 1.00 81.06 115 LYS A O 1
ATOM 905 N N . GLY A 1 116 ? -1.089 -13.775 17.525 1.00 88.38 116 GLY A N 1
ATOM 906 C CA . GLY A 1 116 ? 0.352 -13.513 17.657 1.00 88.38 116 GLY A CA 1
ATOM 907 C C . GLY A 1 116 ? 0.918 -13.919 19.024 1.00 88.38 116 GLY A C 1
ATOM 908 O O . GLY A 1 116 ? 0.269 -14.639 19.782 1.00 88.38 116 GLY A O 1
ATOM 909 N N . TYR A 1 117 ? 2.127 -13.450 19.331 1.00 92.81 117 TYR A N 1
ATOM 910 C CA . TYR A 1 117 ? 2.787 -13.599 20.631 1.00 92.81 117 TYR A CA 1
ATOM 911 C C . TYR A 1 117 ? 2.978 -12.224 21.272 1.00 92.81 117 TYR A C 1
ATOM 913 O O . TYR A 1 117 ? 3.578 -11.348 20.658 1.00 92.81 117 TYR A O 1
ATOM 921 N N . THR A 1 118 ? 2.496 -12.033 22.499 1.00 95.25 118 THR A N 1
ATOM 922 C CA . T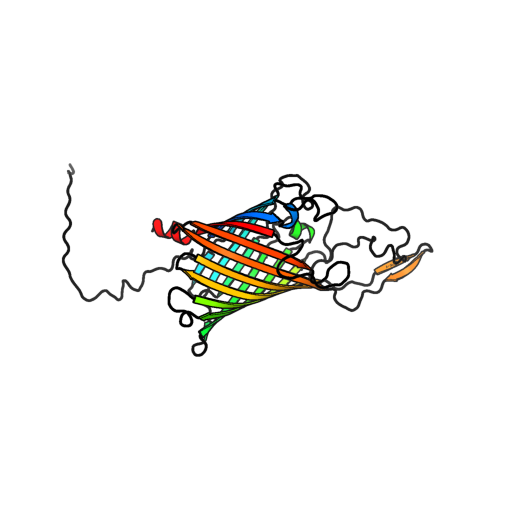HR A 1 118 ? 2.736 -10.805 23.268 1.00 95.25 118 THR A CA 1
ATOM 923 C C . THR A 1 118 ? 3.705 -11.111 24.397 1.00 95.25 118 THR A C 1
ATOM 925 O O . THR A 1 118 ? 3.419 -11.942 25.256 1.00 95.25 118 THR A O 1
ATOM 928 N N . GLU A 1 119 ? 4.849 -10.440 24.391 1.00 95.19 119 GLU A N 1
ATOM 929 C CA . GLU A 1 119 ? 5.862 -10.571 25.429 1.00 95.19 119 GLU A CA 1
ATOM 930 C C . GLU A 1 119 ? 5.388 -9.877 26.719 1.00 95.19 119 GLU A C 1
ATOM 932 O O . GLU A 1 119 ? 4.903 -8.745 26.691 1.00 95.19 119 GLU A O 1
ATOM 937 N N . SER A 1 120 ? 5.498 -10.570 27.853 1.00 94.75 120 SER A N 1
ATOM 938 C CA . SER A 1 120 ? 4.883 -10.175 29.126 1.00 94.75 120 SER A CA 1
ATOM 939 C C . SER A 1 120 ? 5.495 -8.945 29.803 1.00 94.75 120 SER A C 1
ATOM 941 O O . SER A 1 120 ? 4.787 -8.233 30.509 1.00 94.75 120 SER A O 1
ATOM 943 N N . PHE A 1 121 ? 6.793 -8.697 29.637 1.00 93.56 121 PHE A N 1
ATOM 944 C CA . PHE A 1 121 ? 7.513 -7.633 30.335 1.00 93.56 121 PHE A CA 1
ATOM 945 C C . PHE A 1 121 ? 7.352 -6.276 29.642 1.00 93.56 121 PHE A C 1
ATOM 947 O O . PHE A 1 121 ? 7.089 -5.254 30.272 1.00 93.56 121 PHE A O 1
ATOM 954 N N . THR A 1 122 ? 7.503 -6.262 28.324 1.00 95.06 122 THR A N 1
ATOM 955 C CA . THR A 1 122 ? 7.454 -5.066 27.483 1.00 95.06 122 THR A CA 1
ATOM 956 C C . THR A 1 122 ? 6.073 -4.817 26.890 1.00 95.06 122 THR A C 1
ATOM 958 O O . THR A 1 122 ? 5.798 -3.695 26.466 1.00 95.06 122 THR A O 1
ATOM 961 N N . GLY A 1 123 ? 5.212 -5.835 26.816 1.00 94.88 123 GLY A N 1
ATOM 962 C CA . GLY A 1 123 ? 3.943 -5.761 26.093 1.00 94.88 123 GLY A CA 1
ATOM 963 C C . GLY A 1 123 ? 4.113 -5.684 24.572 1.00 94.88 123 GLY A C 1
ATOM 964 O O . GLY A 1 123 ? 3.173 -5.303 23.873 1.00 94.88 123 GLY A O 1
ATOM 965 N N . ILE A 1 124 ? 5.303 -5.997 24.042 1.00 97.06 124 ILE A N 1
ATOM 966 C CA . ILE A 1 124 ? 5.542 -6.033 22.598 1.00 97.06 124 ILE A CA 1
ATOM 967 C C . ILE A 1 124 ? 4.821 -7.244 22.010 1.00 97.06 124 ILE A C 1
ATOM 969 O O . ILE A 1 124 ? 5.062 -8.389 22.393 1.00 97.06 124 ILE A O 1
ATOM 973 N N . LYS A 1 125 ? 3.956 -6.977 21.037 1.00 96.44 125 LYS A N 1
ATOM 974 C CA . LYS A 1 125 ? 3.260 -7.975 20.240 1.00 96.44 125 LYS A CA 1
ATOM 975 C C . LYS A 1 125 ? 4.040 -8.262 18.964 1.00 96.44 125 LYS A C 1
ATOM 977 O O . LYS A 1 125 ? 4.279 -7.358 18.167 1.00 96.44 125 LYS A O 1
ATOM 982 N N . VAL A 1 126 ? 4.367 -9.529 18.754 1.00 96.12 126 VAL A N 1
ATOM 983 C CA . VAL A 1 126 ? 4.989 -10.078 17.552 1.00 96.12 126 VAL A CA 1
ATOM 984 C C . VAL A 1 126 ? 3.950 -10.889 16.784 1.00 96.12 126 VAL A C 1
ATOM 986 O O . VAL A 1 126 ? 3.296 -11.778 17.333 1.00 96.12 126 VAL A O 1
ATOM 989 N N . THR A 1 127 ? 3.797 -10.602 15.499 1.00 95.50 127 THR A N 1
ATOM 990 C CA . THR A 1 127 ? 2.951 -11.370 14.578 1.00 95.50 127 THR A CA 1
ATOM 991 C C . THR A 1 127 ? 3.745 -11.739 13.337 1.00 95.50 127 THR A C 1
ATOM 993 O O . THR A 1 127 ? 4.680 -11.043 12.951 1.00 95.50 127 THR A O 1
ATOM 996 N N . GLY A 1 128 ? 3.364 -12.846 12.712 1.00 95.25 128 GLY A N 1
ATOM 997 C CA . GLY A 1 128 ? 3.938 -13.309 11.457 1.00 95.25 128 GLY A CA 1
ATOM 998 C C . GLY A 1 128 ? 2.846 -13.695 10.474 1.00 95.25 128 GLY A C 1
ATOM 999 O O . GLY A 1 128 ? 1.688 -13.883 10.854 1.00 95.25 128 GLY A O 1
ATOM 1000 N N . GLY A 1 129 ? 3.215 -13.823 9.211 1.00 96.50 129 GLY A N 1
ATOM 1001 C CA . GLY A 1 129 ? 2.307 -14.296 8.182 1.00 96.50 129 GLY A CA 1
ATOM 1002 C C . GLY A 1 129 ? 3.021 -14.660 6.893 1.00 96.50 129 GLY A C 1
ATOM 1003 O O . GLY A 1 129 ? 4.200 -14.363 6.704 1.00 96.50 129 GLY A O 1
ATOM 1004 N N . LEU A 1 130 ? 2.279 -15.304 6.004 1.00 97.81 130 LEU A N 1
ATOM 1005 C CA . LEU A 1 130 ? 2.702 -15.659 4.660 1.00 97.81 130 LEU A CA 1
ATOM 1006 C C . LEU A 1 130 ? 1.695 -15.079 3.672 1.00 97.81 130 LEU A C 1
ATOM 1008 O O . LEU A 1 130 ? 0.505 -15.367 3.776 1.00 97.81 130 LEU A O 1
ATOM 1012 N N . ARG A 1 131 ? 2.167 -14.289 2.708 1.00 98.19 131 ARG A N 1
ATOM 1013 C CA . ARG A 1 131 ? 1.354 -13.821 1.584 1.00 98.19 131 ARG A CA 1
ATOM 1014 C C . ARG A 1 131 ? 1.636 -14.656 0.346 1.00 98.19 131 ARG A C 1
ATOM 1016 O O . ARG A 1 131 ? 2.795 -14.833 -0.013 1.00 98.19 131 ARG A O 1
ATOM 1023 N N . LEU A 1 132 ? 0.585 -15.111 -0.317 1.00 98.44 132 LEU A N 1
ATOM 1024 C CA . LEU A 1 132 ? 0.632 -15.605 -1.686 1.00 98.44 132 LEU A CA 1
ATOM 1025 C C . LEU A 1 132 ? -0.033 -14.565 -2.584 1.00 98.44 132 LEU A C 1
ATOM 1027 O O . LEU A 1 132 ? -1.125 -14.101 -2.262 1.00 98.44 132 LEU A O 1
ATOM 1031 N N . THR A 1 133 ? 0.596 -14.211 -3.698 1.00 98.19 133 THR A N 1
ATOM 1032 C CA . THR A 1 133 ? -0.002 -13.309 -4.690 1.00 98.19 133 THR A CA 1
ATOM 1033 C C . THR A 1 133 ? -0.213 -14.057 -5.994 1.00 98.19 133 THR A C 1
ATOM 1035 O O . THR A 1 133 ? 0.723 -14.661 -6.522 1.00 98.19 133 THR A O 1
ATOM 1038 N N . LEU A 1 134 ? -1.442 -14.010 -6.505 1.00 98.00 134 LEU A N 1
ATOM 1039 C CA . LEU A 1 134 ? -1.841 -14.636 -7.759 1.00 98.00 134 LEU A CA 1
ATOM 1040 C C . LEU A 1 134 ? -2.026 -13.565 -8.854 1.00 98.00 134 LEU A C 1
ATOM 1042 O O . LEU A 1 134 ? -2.746 -12.586 -8.629 1.00 98.00 134 LEU A O 1
ATOM 1046 N N . PRO A 1 135 ? -1.413 -13.753 -10.036 1.00 96.50 135 PRO A N 1
ATOM 1047 C CA . PRO A 1 135 ? -1.209 -12.733 -11.071 1.00 96.50 135 PRO A CA 1
ATOM 1048 C C . PRO A 1 135 ? -2.459 -12.504 -11.937 1.00 96.50 135 PRO A C 1
ATOM 1050 O O . PRO A 1 135 ? -2.477 -12.783 -13.137 1.00 96.50 135 PRO A O 1
ATOM 1053 N N . VAL A 1 136 ? -3.554 -12.029 -11.345 1.00 95.75 136 VAL A N 1
ATOM 1054 C CA . VAL A 1 136 ? -4.802 -11.787 -12.096 1.00 95.75 136 VAL A CA 1
ATOM 1055 C C . VAL A 1 136 ? -4.811 -10.424 -12.801 1.00 95.75 136 VAL A C 1
ATOM 1057 O O . VAL A 1 136 ? -5.550 -10.232 -13.776 1.00 95.75 136 VAL A O 1
ATOM 1060 N N . SER A 1 137 ? -3.961 -9.484 -12.371 1.00 93.19 137 SER A N 1
ATOM 1061 C CA . SER A 1 137 ? -3.854 -8.163 -12.989 1.00 93.19 137 SER A CA 1
ATOM 1062 C C . SER A 1 137 ? -3.259 -8.229 -14.399 1.00 93.19 137 SER A C 1
ATOM 1064 O O . SER A 1 137 ? -2.639 -9.208 -14.824 1.00 93.19 137 SER A O 1
ATOM 1066 N N . LYS A 1 138 ? -3.465 -7.175 -15.193 1.00 89.62 138 LYS A N 1
ATOM 1067 C CA . LYS A 1 138 ? -2.795 -7.051 -16.500 1.00 89.62 138 LYS A CA 1
ATOM 1068 C C . LYS A 1 138 ? -1.299 -6.794 -16.339 1.00 89.62 138 LYS A C 1
ATOM 1070 O O . LYS A 1 138 ? -0.521 -7.362 -17.094 1.00 89.62 138 LYS A O 1
ATOM 1075 N N . ALA A 1 139 ? -0.914 -6.004 -15.338 1.00 86.69 139 ALA A N 1
ATOM 1076 C CA . ALA A 1 139 ? 0.480 -5.689 -15.052 1.00 86.69 139 ALA A CA 1
ATOM 1077 C C . ALA A 1 139 ? 1.286 -6.940 -14.669 1.00 86.69 139 ALA A C 1
ATOM 1079 O O . ALA A 1 139 ? 2.365 -7.154 -15.212 1.00 86.69 139 ALA A O 1
ATOM 1080 N N . ALA A 1 140 ? 0.754 -7.806 -13.803 1.00 90.88 140 ALA A N 1
ATOM 1081 C CA . ALA A 1 140 ? 1.418 -9.057 -13.438 1.00 90.88 140 ALA A CA 1
ATOM 1082 C C . ALA A 1 140 ? 1.543 -10.020 -14.620 1.00 90.88 140 ALA A C 1
ATOM 1084 O O . ALA A 1 140 ? 2.598 -10.614 -14.813 1.00 90.88 140 ALA A O 1
ATOM 1085 N N . ARG A 1 141 ? 0.503 -10.118 -15.456 1.00 90.50 141 ARG A N 1
ATOM 1086 C CA . ARG A 1 141 ? 0.556 -10.919 -16.688 1.00 90.50 141 ARG A CA 1
ATOM 1087 C C . ARG A 1 141 ? 1.556 -10.377 -17.703 1.00 90.50 141 ARG A C 1
ATOM 1089 O O . ARG A 1 141 ? 2.245 -11.167 -18.328 1.00 90.50 141 ARG A O 1
ATOM 1096 N N . ALA A 1 142 ? 1.671 -9.057 -17.845 1.00 86.94 142 ALA A N 1
ATOM 1097 C CA . ALA A 1 142 ? 2.686 -8.437 -18.700 1.00 86.94 142 ALA A CA 1
ATOM 1098 C C . ALA A 1 142 ? 4.113 -8.692 -18.187 1.00 86.94 142 ALA A C 1
ATOM 1100 O O . ALA A 1 142 ? 5.054 -8.752 -18.969 1.00 86.94 142 ALA A O 1
ATOM 1101 N N . ARG A 1 143 ? 4.273 -8.880 -16.874 1.00 88.88 143 ARG A N 1
ATOM 1102 C CA . ARG A 1 143 ? 5.528 -9.325 -16.258 1.00 88.88 143 ARG A CA 1
ATOM 1103 C C . ARG A 1 143 ? 5.729 -10.837 -16.324 1.00 88.88 143 ARG A C 1
ATOM 1105 O O . ARG A 1 143 ? 6.752 -11.304 -15.856 1.00 88.88 143 ARG A O 1
ATOM 1112 N N . GLU A 1 144 ? 4.772 -11.593 -16.854 1.00 92.69 144 GLU A N 1
ATOM 1113 C CA . GLU A 1 144 ? 4.765 -13.058 -16.810 1.00 92.69 144 GLU A CA 1
ATOM 1114 C C . GLU A 1 144 ? 4.944 -13.631 -15.395 1.00 92.69 144 GLU A C 1
ATOM 1116 O O . GLU A 1 144 ? 5.578 -14.664 -15.178 1.00 92.69 144 GLU A O 1
ATOM 1121 N N . LEU A 1 145 ? 4.395 -12.939 -14.395 1.00 95.19 145 LEU A N 1
ATOM 1122 C CA . LEU A 1 145 ? 4.372 -13.442 -13.030 1.00 95.19 145 LEU A CA 1
ATOM 1123 C C . LEU A 1 145 ? 3.486 -14.692 -12.990 1.00 95.19 145 LEU A C 1
ATOM 1125 O O . LEU A 1 145 ? 2.339 -14.644 -13.424 1.00 95.19 145 LEU A O 1
ATOM 1129 N N . PHE A 1 146 ? 3.998 -15.782 -12.426 1.00 95.94 146 PHE A N 1
ATOM 1130 C CA . PHE A 1 146 ? 3.245 -17.001 -12.135 1.00 95.94 146 PHE A CA 1
ATOM 1131 C C . PHE A 1 146 ? 2.610 -16.936 -10.742 1.00 95.94 146 PHE A C 1
ATOM 1133 O O . PHE A 1 146 ? 1.423 -17.208 -10.569 1.00 95.94 146 PHE A O 1
ATOM 1140 N N . MET A 1 147 ? 3.401 -16.552 -9.740 1.00 98.00 147 MET A N 1
ATOM 1141 C CA . MET A 1 147 ? 2.959 -16.291 -8.370 1.00 98.00 147 MET A CA 1
ATOM 1142 C C . MET A 1 147 ? 4.054 -15.553 -7.602 1.00 98.00 147 MET A C 1
ATOM 1144 O O . MET A 1 147 ? 5.215 -15.541 -8.012 1.00 98.00 147 MET A O 1
ATOM 1148 N N . SER A 1 148 ? 3.728 -15.005 -6.435 1.00 98.38 148 SER A N 1
ATOM 1149 C CA . SER A 1 148 ? 4.752 -14.613 -5.465 1.00 98.38 148 SER A CA 1
ATOM 1150 C C . SER A 1 148 ? 4.458 -15.147 -4.071 1.00 98.38 148 SER A C 1
ATOM 1152 O O . SER A 1 148 ? 3.308 -15.421 -3.718 1.00 98.38 148 SER A O 1
ATOM 1154 N N . VAL A 1 149 ? 5.523 -15.328 -3.291 1.00 98.56 149 VAL A N 1
ATOM 1155 C CA . VAL A 1 149 ? 5.469 -15.818 -1.911 1.00 98.56 149 VAL A CA 1
ATOM 1156 C C . VAL A 1 149 ? 6.205 -14.832 -1.025 1.00 98.56 149 VAL A C 1
ATOM 1158 O O . VAL A 1 149 ? 7.374 -14.536 -1.263 1.00 98.56 149 VAL A O 1
ATOM 1161 N N . GLY A 1 150 ? 5.523 -14.325 -0.003 1.00 98.38 150 GLY A N 1
ATOM 1162 C CA . GLY A 1 150 ? 6.036 -13.265 0.847 1.00 98.38 150 GLY A CA 1
ATOM 1163 C C . GLY A 1 150 ? 5.861 -13.534 2.337 1.00 98.38 150 GLY A C 1
ATOM 1164 O O . GLY A 1 150 ? 4.829 -13.134 2.890 1.00 98.38 150 GLY A O 1
ATOM 1165 N N . PRO A 1 151 ? 6.823 -14.191 3.015 1.00 98.25 151 PRO A N 1
ATOM 1166 C CA . PRO A 1 151 ? 6.836 -14.237 4.470 1.00 98.25 151 PRO A CA 1
ATOM 1167 C C . PRO A 1 151 ? 7.034 -12.832 5.048 1.00 98.25 151 PRO A C 1
ATOM 1169 O O . PRO A 1 151 ? 7.844 -12.033 4.571 1.00 98.25 151 PRO A O 1
ATOM 1172 N N . GLY A 1 152 ? 6.290 -12.530 6.104 1.00 97.50 152 GLY A N 1
ATOM 1173 C CA . GLY A 1 152 ? 6.369 -11.254 6.794 1.00 97.50 152 GLY A CA 1
ATOM 1174 C C . GLY A 1 152 ? 6.256 -11.399 8.300 1.00 97.50 152 GLY A C 1
ATOM 1175 O O . GLY A 1 152 ? 5.699 -12.367 8.821 1.00 97.50 152 GLY A O 1
ATOM 1176 N N . ALA A 1 153 ? 6.782 -10.400 8.992 1.00 97.12 153 ALA A N 1
ATOM 1177 C CA . ALA A 1 153 ? 6.694 -10.266 10.431 1.00 97.12 153 ALA A CA 1
ATOM 1178 C C . ALA A 1 153 ? 6.427 -8.810 10.804 1.00 97.12 153 ALA A C 1
ATOM 1180 O O . ALA A 1 153 ? 6.797 -7.877 10.086 1.00 97.12 153 ALA A O 1
ATOM 1181 N N . SER A 1 154 ? 5.794 -8.614 11.949 1.00 96.94 154 SER A N 1
ATOM 1182 C CA . SER A 1 154 ? 5.601 -7.293 12.522 1.00 96.94 154 SER A CA 1
ATOM 1183 C C . SER A 1 154 ? 5.723 -7.330 14.030 1.00 96.94 154 SER A C 1
ATOM 1185 O O . SER A 1 154 ? 5.309 -8.285 14.687 1.00 96.94 154 SER A O 1
ATOM 1187 N N . VAL A 1 155 ? 6.270 -6.251 14.568 1.00 97.56 155 VAL A N 1
ATOM 1188 C CA . VAL A 1 155 ? 6.350 -5.974 15.995 1.00 97.56 155 VAL A CA 1
ATOM 1189 C C . VAL A 1 155 ? 5.552 -4.713 16.279 1.00 97.56 155 VAL A C 1
ATOM 1191 O O . VAL A 1 155 ? 5.575 -3.769 15.494 1.00 97.56 155 VAL A O 1
ATOM 1194 N N . SER A 1 156 ? 4.811 -4.688 17.376 1.00 97.75 156 SER A N 1
ATOM 1195 C CA . SER A 1 156 ? 4.022 -3.519 17.758 1.00 97.75 156 SER A CA 1
ATOM 1196 C C . SER A 1 156 ? 3.866 -3.419 19.264 1.00 97.75 156 SER A C 1
ATOM 1198 O O . SER A 1 156 ? 3.951 -4.418 19.975 1.00 97.75 156 SER A O 1
ATOM 1200 N N . ARG A 1 157 ? 3.631 -2.209 19.760 1.00 96.62 157 ARG A N 1
ATOM 1201 C CA . ARG A 1 157 ? 3.316 -1.954 21.163 1.00 96.62 157 ARG A CA 1
ATOM 1202 C C . ARG A 1 157 ? 2.222 -0.907 21.262 1.00 96.62 157 ARG A C 1
ATOM 1204 O O . ARG A 1 157 ? 2.327 0.150 20.642 1.00 96.62 157 ARG A O 1
ATOM 1211 N N . LYS A 1 158 ? 1.202 -1.208 22.065 1.00 96.00 158 LYS A N 1
ATOM 1212 C CA . LYS A 1 158 ? 0.126 -0.281 22.418 1.00 96.00 158 LYS A CA 1
ATOM 1213 C C . LYS A 1 158 ? 0.427 0.368 23.769 1.00 96.00 158 LYS A C 1
ATOM 1215 O O . LYS A 1 158 ? 0.773 -0.313 24.729 1.00 96.00 158 LYS A O 1
ATOM 1220 N N . PHE A 1 159 ? 0.288 1.683 23.824 1.00 95.75 159 PHE A N 1
ATOM 1221 C CA . PHE A 1 159 ? 0.443 2.540 24.990 1.00 95.75 159 PHE A CA 1
ATOM 1222 C C . PHE A 1 159 ? -0.929 3.152 25.305 1.00 95.75 159 PHE A C 1
ATOM 1224 O O . PHE A 1 159 ? -1.276 4.215 24.791 1.00 95.75 159 PHE A O 1
ATOM 1231 N N . SER A 1 160 ? -1.734 2.448 26.104 1.00 92.25 160 SER A N 1
ATOM 1232 C CA . SER A 1 160 ? -3.040 2.928 26.590 1.00 92.25 160 SER A CA 1
ATOM 1233 C C . SER A 1 160 ? -2.913 3.852 27.797 1.00 92.25 160 SER A C 1
ATOM 1235 O O . SER A 1 160 ? -3.666 4.808 27.944 1.00 92.25 160 SER A O 1
ATOM 1237 N N . ASP A 1 161 ? -1.931 3.590 28.653 1.00 89.06 161 ASP A N 1
ATOM 1238 C CA . ASP A 1 161 ? -1.883 4.206 29.983 1.00 89.06 161 ASP A CA 1
ATOM 1239 C C . ASP A 1 161 ? -1.169 5.564 29.975 1.00 89.06 161 ASP A C 1
ATOM 1241 O O . ASP A 1 161 ? -1.223 6.305 30.951 1.00 89.06 161 ASP A O 1
ATOM 1245 N N . LEU A 1 162 ? -0.501 5.904 28.866 1.00 87.94 162 LEU A N 1
ATOM 1246 C CA . LEU A 1 162 ? 0.329 7.106 28.765 1.00 87.94 162 LEU A CA 1
ATOM 1247 C C . LEU A 1 162 ? -0.500 8.396 28.669 1.00 87.94 162 LEU A C 1
ATOM 1249 O O . LEU A 1 162 ? -0.027 9.456 29.068 1.00 87.94 162 LEU A O 1
ATOM 1253 N N . PHE A 1 163 ? -1.720 8.306 28.136 1.00 87.75 163 PHE A N 1
ATOM 1254 C CA . PHE A 1 163 ? -2.546 9.473 27.820 1.00 87.75 163 PHE A CA 1
ATOM 1255 C C . PHE A 1 163 ? -3.925 9.474 28.496 1.00 87.75 163 PHE A C 1
ATOM 1257 O O . PHE A 1 163 ? -4.631 10.478 28.434 1.00 87.75 163 PHE A O 1
ATOM 1264 N N . GLY A 1 164 ? -4.291 8.379 29.171 1.00 85.25 164 GLY A N 1
ATOM 1265 C CA . GLY A 1 164 ? -5.623 8.176 29.735 1.00 85.25 164 GLY A CA 1
ATOM 1266 C C . GLY A 1 164 ? -6.660 7.786 28.675 1.00 85.25 164 GLY A C 1
ATOM 1267 O O . GLY A 1 164 ? -6.614 8.225 27.530 1.00 85.25 164 GLY A O 1
ATOM 1268 N N . SER A 1 165 ? -7.623 6.947 29.062 1.00 86.94 165 SER A N 1
ATOM 1269 C CA . SER A 1 165 ? -8.711 6.519 28.172 1.00 86.94 165 SER A CA 1
ATOM 1270 C C . SER A 1 165 ? -9.551 7.717 27.696 1.00 86.94 165 SER A C 1
ATOM 1272 O O . SER A 1 165 ? -9.870 8.577 28.522 1.00 86.94 165 SER A O 1
ATOM 1274 N N . PRO A 1 166 ? -9.969 7.777 26.413 1.00 89.44 166 PRO A N 1
ATOM 1275 C CA . PRO A 1 166 ? -9.841 6.751 25.364 1.00 89.44 166 PRO A CA 1
ATOM 1276 C C . PRO A 1 166 ? -8.568 6.859 24.505 1.00 89.44 166 PRO A C 1
ATOM 1278 O O . PRO A 1 166 ? -8.419 6.103 23.546 1.00 89.44 166 PRO A O 1
ATOM 1281 N N . LEU A 1 167 ? -7.665 7.791 24.819 1.00 95.12 167 LEU A N 1
ATOM 1282 C CA . LEU A 1 167 ? -6.504 8.088 23.990 1.00 95.12 167 LEU A CA 1
ATOM 1283 C C . LEU A 1 167 ? -5.470 6.962 24.093 1.00 95.12 167 LEU A C 1
ATOM 1285 O O . LEU A 1 167 ? -4.972 6.657 25.177 1.00 95.12 167 LEU A O 1
ATOM 1289 N N . SER A 1 168 ? -5.113 6.344 22.967 1.00 96.44 168 SER A N 1
ATOM 1290 C CA . SER A 1 168 ? -4.075 5.311 22.961 1.00 96.44 168 SER A CA 1
ATOM 1291 C C . SER A 1 168 ? -3.190 5.370 21.726 1.00 96.44 168 SER A C 1
ATOM 1293 O O . SER A 1 168 ? -3.654 5.624 20.619 1.00 96.44 168 SER A O 1
ATOM 1295 N N . LEU A 1 169 ? -1.894 5.138 21.925 1.00 97.06 169 LEU A N 1
ATOM 1296 C CA . LEU A 1 169 ? -0.883 5.178 20.872 1.00 97.06 169 LEU A CA 1
ATOM 1297 C C . LEU A 1 169 ? -0.376 3.767 20.596 1.00 97.06 169 LEU A C 1
ATOM 1299 O O . LEU A 1 169 ? 0.076 3.084 21.506 1.00 97.06 169 LEU A O 1
ATOM 1303 N N . THR A 1 170 ? -0.386 3.336 19.345 1.00 97.50 170 THR A N 1
ATOM 1304 C CA . THR A 1 170 ? 0.251 2.099 18.897 1.00 97.50 170 THR A CA 1
ATOM 1305 C C . THR A 1 170 ? 1.418 2.443 17.990 1.00 97.50 170 THR A C 1
ATOM 1307 O O . THR A 1 170 ? 1.250 3.150 17.000 1.00 97.50 170 THR A O 1
ATOM 1310 N N . VAL A 1 171 ? 2.601 1.931 18.319 1.00 98.31 171 VAL A N 1
ATOM 1311 C CA . VAL A 1 171 ? 3.800 2.039 17.481 1.00 98.31 171 VAL A CA 1
ATOM 1312 C C . VAL A 1 171 ? 4.121 0.659 16.939 1.00 98.31 171 VAL A C 1
ATOM 1314 O O . VAL A 1 171 ? 4.126 -0.314 17.697 1.00 98.31 171 VAL A O 1
ATOM 1317 N N . GLY A 1 172 ? 4.383 0.566 15.641 1.00 98.19 172 GLY A N 1
ATOM 1318 C CA . GLY A 1 172 ? 4.666 -0.690 14.967 1.00 98.19 172 GLY A CA 1
ATOM 1319 C C . GLY A 1 172 ? 5.834 -0.600 13.999 1.00 98.19 172 GLY A C 1
ATOM 1320 O O . GLY A 1 172 ? 6.183 0.467 13.499 1.00 98.19 172 GLY A O 1
ATOM 1321 N N . TYR A 1 173 ? 6.418 -1.755 13.711 1.00 98.50 173 TYR A N 1
ATOM 1322 C CA . TYR A 1 173 ? 7.358 -1.952 12.621 1.00 98.50 173 TYR A CA 1
ATOM 1323 C C . TYR A 1 173 ? 7.037 -3.267 11.922 1.00 98.50 173 TYR A C 1
ATOM 1325 O O . TYR A 1 173 ? 6.862 -4.297 12.575 1.00 98.50 173 TYR A O 1
ATOM 1333 N N . ASN A 1 174 ? 6.946 -3.244 10.601 1.00 97.50 174 ASN A N 1
ATOM 1334 C CA . ASN A 1 174 ? 6.603 -4.408 9.794 1.00 97.50 174 ASN A CA 1
ATOM 1335 C C . ASN A 1 174 ? 7.636 -4.621 8.694 1.00 97.50 174 ASN A C 1
ATOM 1337 O O . ASN A 1 174 ? 8.207 -3.665 8.182 1.00 97.50 174 ASN A O 1
ATOM 1341 N N . GLY A 1 175 ? 7.840 -5.876 8.312 1.00 98.06 175 GLY A N 1
ATOM 1342 C CA . GLY A 1 175 ? 8.721 -6.274 7.224 1.00 98.06 175 GLY A CA 1
ATOM 1343 C C . GLY A 1 175 ? 8.147 -7.467 6.470 1.00 98.06 175 GLY A C 1
ATOM 1344 O O . GLY A 1 175 ? 7.582 -8.379 7.075 1.00 98.06 175 GLY A O 1
ATOM 1345 N N . ARG A 1 176 ? 8.286 -7.466 5.149 1.00 98.38 176 ARG A N 1
ATOM 1346 C CA . ARG A 1 176 ? 7.948 -8.580 4.266 1.00 98.38 176 ARG A CA 1
ATOM 1347 C C . ARG A 1 176 ? 9.013 -8.694 3.190 1.00 98.38 176 ARG A C 1
ATOM 1349 O O . ARG A 1 176 ? 9.228 -7.752 2.431 1.00 98.38 176 ARG A O 1
ATOM 1356 N N . TRP A 1 177 ? 9.634 -9.860 3.114 1.00 98.62 177 TRP A N 1
ATOM 1357 C CA . TRP A 1 177 ? 10.417 -10.254 1.951 1.00 98.62 177 TRP A CA 1
ATOM 1358 C C . TRP A 1 177 ? 9.507 -11.046 1.019 1.00 98.62 177 TRP A C 1
ATOM 1360 O O . TRP A 1 177 ? 8.684 -11.814 1.500 1.00 98.62 177 TRP A O 1
ATOM 1370 N N . THR A 1 178 ? 9.614 -10.834 -0.285 1.00 98.62 178 THR A N 1
ATOM 1371 C CA . THR A 1 178 ? 8.788 -11.463 -1.316 1.00 98.62 178 THR A CA 1
ATOM 1372 C C . THR A 1 178 ? 9.696 -12.021 -2.392 1.00 98.62 178 THR A C 1
ATOM 1374 O O . THR A 1 178 ? 10.547 -11.295 -2.893 1.00 98.62 178 THR A O 1
ATOM 1377 N N . TYR A 1 179 ? 9.494 -13.279 -2.761 1.00 98.38 179 TYR A N 1
ATOM 1378 C CA . TYR A 1 179 ? 10.087 -13.871 -3.953 1.00 98.38 179 TYR A CA 1
ATOM 1379 C C . TYR A 1 179 ? 9.036 -13.947 -5.054 1.00 98.38 179 TYR A C 1
ATOM 1381 O O . TYR A 1 179 ? 7.907 -14.390 -4.805 1.00 98.38 179 TYR A O 1
ATOM 1389 N N . HIS A 1 180 ? 9.397 -13.516 -6.254 1.00 97.94 180 HIS A N 1
ATOM 1390 C CA . HIS A 1 180 ? 8.518 -13.498 -7.411 1.00 97.94 180 HIS A CA 1
ATOM 1391 C C . HIS A 1 180 ? 8.937 -14.582 -8.401 1.00 97.94 180 HIS A C 1
ATOM 1393 O O . HIS A 1 180 ? 10.061 -14.594 -8.892 1.00 97.94 180 HIS A O 1
ATOM 1399 N N . PHE A 1 181 ? 8.015 -15.486 -8.713 1.00 97.56 181 PHE A N 1
ATOM 1400 C CA . PHE A 1 181 ? 8.226 -16.519 -9.716 1.00 97.56 181 PHE A CA 1
ATOM 1401 C C . PHE A 1 181 ? 7.719 -15.995 -11.054 1.00 97.56 181 PHE A C 1
ATOM 1403 O O . PHE A 1 181 ? 6.507 -15.886 -11.237 1.00 97.56 181 PHE A O 1
ATOM 1410 N N . HIS A 1 182 ? 8.631 -15.658 -11.962 1.00 95.50 182 HIS A N 1
ATOM 1411 C CA . HIS A 1 182 ? 8.307 -15.234 -13.323 1.00 95.50 182 HIS A CA 1
ATOM 1412 C C . HIS A 1 182 ? 8.635 -16.337 -14.333 1.00 95.50 182 HIS A C 1
ATOM 1414 O O . HIS A 1 182 ? 9.529 -17.149 -14.093 1.00 95.50 182 HIS A O 1
ATOM 1420 N N . GLU A 1 183 ? 7.922 -16.360 -15.457 1.00 93.56 183 GLU A N 1
ATOM 1421 C CA . GLU A 1 183 ? 8.275 -17.191 -16.615 1.00 93.56 183 GLU A CA 1
ATOM 1422 C C . GLU A 1 183 ? 9.482 -16.599 -17.366 1.00 93.56 183 GLU A C 1
ATOM 1424 O O . GLU A 1 183 ? 10.409 -17.337 -17.707 1.00 93.56 183 GLU A O 1
ATOM 1429 N N . THR A 1 184 ? 9.545 -15.269 -17.503 1.00 88.75 184 THR A N 1
ATOM 1430 C CA . THR A 1 184 ? 10.698 -14.530 -18.045 1.00 88.75 184 THR A CA 1
ATOM 1431 C C . THR A 1 184 ? 11.300 -13.533 -17.053 1.00 88.75 184 THR A C 1
ATOM 1433 O O . THR A 1 184 ? 10.639 -12.975 -16.174 1.00 88.75 184 THR A O 1
ATOM 1436 N N . THR A 1 185 ? 12.590 -13.234 -17.224 1.00 86.06 185 THR A N 1
ATOM 1437 C CA . THR A 1 185 ? 13.304 -12.226 -16.418 1.00 86.06 185 THR A CA 1
ATOM 1438 C C . THR A 1 185 ? 12.978 -10.784 -16.822 1.00 86.06 185 THR A C 1
ATOM 1440 O O . THR A 1 185 ? 13.256 -9.853 -16.064 1.00 86.06 185 THR A O 1
ATOM 1443 N N . THR A 1 186 ? 12.348 -10.579 -17.980 1.00 82.25 186 THR A N 1
ATOM 1444 C CA . THR A 1 186 ? 11.945 -9.270 -18.505 1.00 82.25 186 THR A CA 1
ATOM 1445 C C . THR A 1 186 ? 10.446 -9.224 -18.781 1.00 82.25 186 THR A C 1
ATOM 1447 O O . THR A 1 186 ? 9.843 -10.195 -19.238 1.00 82.25 186 THR A O 1
ATOM 1450 N N . ALA A 1 187 ? 9.832 -8.075 -18.509 1.00 77.19 187 ALA A N 1
ATOM 1451 C CA . ALA A 1 187 ? 8.430 -7.835 -18.803 1.00 77.19 187 ALA A CA 1
ATOM 1452 C C . ALA A 1 187 ? 8.208 -7.658 -20.309 1.00 77.19 187 ALA A C 1
ATOM 1454 O O . ALA A 1 187 ? 8.950 -6.941 -20.990 1.00 77.19 187 ALA A O 1
ATOM 1455 N N . GLN A 1 188 ? 7.129 -8.249 -20.813 1.00 71.75 188 GLN A N 1
ATOM 1456 C CA . GLN A 1 188 ? 6.716 -8.123 -22.200 1.00 71.75 188 GLN A CA 1
ATOM 1457 C C . GLN A 1 188 ? 5.787 -6.918 -22.378 1.00 71.75 188 GLN A C 1
ATOM 1459 O O . GLN A 1 188 ? 4.641 -6.909 -21.923 1.00 71.75 188 GLN A O 1
ATOM 1464 N N . TYR A 1 189 ? 6.260 -5.900 -23.098 1.00 63.03 189 TYR A N 1
ATOM 1465 C CA . TYR A 1 189 ? 5.417 -4.796 -23.558 1.00 63.03 189 TYR A CA 1
ATOM 1466 C C . TYR A 1 189 ? 5.073 -4.963 -25.027 1.00 63.03 189 TYR A C 1
ATOM 1468 O O . TYR A 1 189 ? 5.898 -5.363 -25.846 1.00 63.03 189 TYR A O 1
ATOM 1476 N N . LYS A 1 190 ? 3.863 -4.538 -25.395 1.00 56.34 190 LYS A N 1
ATOM 1477 C CA . LYS A 1 190 ? 3.473 -4.364 -26.795 1.00 56.34 190 LYS A CA 1
ATOM 1478 C C . LYS A 1 190 ? 4.053 -3.054 -27.345 1.00 56.34 190 LYS A C 1
ATOM 1480 O O . LYS A 1 190 ? 3.307 -2.160 -27.736 1.00 56.34 190 LYS A O 1
ATOM 1485 N N . ALA A 1 191 ? 5.374 -2.928 -27.341 1.00 50.97 191 ALA A N 1
ATOM 1486 C CA . ALA A 1 191 ? 6.089 -1.808 -27.937 1.00 50.97 191 ALA A CA 1
ATOM 1487 C C . ALA A 1 191 ? 6.986 -2.322 -29.074 1.00 50.97 191 ALA A C 1
ATOM 1489 O O . ALA A 1 191 ? 7.576 -3.395 -28.938 1.00 50.97 191 ALA A O 1
ATOM 1490 N N . PRO A 1 192 ? 7.096 -1.599 -30.204 1.00 45.97 192 PRO A N 1
ATOM 1491 C CA . PRO A 1 192 ? 8.122 -1.907 -31.187 1.00 45.97 192 PRO A CA 1
ATOM 1492 C C . PRO A 1 192 ? 9.494 -1.766 -30.522 1.00 45.97 192 PRO A C 1
ATOM 1494 O O . PRO A 1 192 ? 9.752 -0.787 -29.818 1.00 45.97 192 PRO A O 1
ATOM 1497 N N . THR A 1 193 ? 10.378 -2.735 -30.749 1.00 50.69 193 THR A N 1
ATOM 1498 C CA . THR A 1 193 ? 11.788 -2.590 -30.399 1.00 50.69 193 THR A CA 1
ATOM 1499 C C . THR A 1 193 ? 12.331 -1.392 -31.169 1.00 50.69 193 THR A C 1
ATOM 1501 O O . THR A 1 193 ? 12.346 -1.375 -32.402 1.00 50.69 193 THR A O 1
ATOM 1504 N N . ILE A 1 194 ? 12.730 -0.343 -30.450 1.00 49.72 194 ILE A N 1
ATOM 1505 C CA . ILE A 1 194 ? 13.423 0.781 -31.072 1.00 49.72 194 ILE A CA 1
ATOM 1506 C C . ILE A 1 194 ? 14.842 0.284 -31.334 1.00 49.72 194 ILE A C 1
ATOM 1508 O O . ILE A 1 194 ? 15.706 0.307 -30.463 1.00 49.72 194 ILE A O 1
ATOM 1512 N N . SER A 1 195 ? 15.068 -0.239 -32.539 1.00 44.62 195 SER A N 1
ATOM 1513 C CA . SER A 1 195 ? 16.417 -0.514 -33.019 1.00 44.62 195 SER A CA 1
ATOM 1514 C C . SER A 1 195 ? 17.119 0.827 -33.175 1.00 44.62 195 SER A C 1
ATOM 1516 O O . SER A 1 195 ? 16.880 1.553 -34.140 1.00 44.62 195 SER A O 1
ATOM 1518 N N . CYS A 1 196 ? 17.998 1.167 -32.240 1.00 50.75 196 CYS A N 1
ATOM 1519 C CA . CYS A 1 196 ? 19.045 2.111 -32.577 1.00 50.75 196 CYS A CA 1
ATOM 1520 C C . CYS A 1 196 ? 19.931 1.489 -33.673 1.00 50.75 196 CYS A C 1
ATOM 1522 O O . CYS A 1 196 ? 20.225 0.298 -33.630 1.00 50.75 196 CYS A O 1
ATOM 1524 N N . GLY A 1 197 ? 20.328 2.285 -34.671 1.00 53.53 197 GLY A N 1
ATOM 1525 C CA . GLY A 1 197 ? 21.197 1.831 -35.762 1.00 53.53 197 GLY A CA 1
ATOM 1526 C C . GLY A 1 197 ? 22.636 1.495 -35.345 1.00 53.53 197 GLY A C 1
ATOM 1527 O O . GLY A 1 197 ? 23.301 0.770 -36.076 1.00 53.53 197 GLY A O 1
ATOM 1528 N N . ASP A 1 198 ? 23.103 1.989 -34.192 1.00 59.19 198 ASP A N 1
ATOM 1529 C CA . ASP A 1 198 ? 24.411 1.678 -33.605 1.00 59.19 198 ASP A CA 1
ATOM 1530 C C . ASP A 1 198 ? 24.281 1.293 -32.110 1.00 59.19 198 ASP A C 1
ATOM 1532 O O . ASP A 1 198 ? 24.187 2.167 -31.242 1.00 59.19 198 ASP A O 1
ATOM 1536 N N . PRO A 1 199 ? 24.283 -0.009 -31.789 1.00 53.75 199 PRO A N 1
ATOM 1537 C CA . PRO A 1 199 ? 24.141 -0.520 -30.426 1.00 53.75 199 PRO A CA 1
ATOM 1538 C C . PRO A 1 199 ? 25.347 -0.216 -29.524 1.00 53.75 199 PRO A C 1
ATOM 1540 O O . PRO A 1 199 ? 25.244 -0.376 -28.314 1.00 53.75 199 PRO A O 1
ATOM 1543 N N . THR A 1 200 ? 26.471 0.243 -30.085 1.00 56.75 200 THR A N 1
ATOM 1544 C CA . THR A 1 200 ? 27.672 0.628 -29.325 1.00 56.75 200 THR A CA 1
ATOM 1545 C C . THR A 1 200 ? 27.670 2.103 -28.914 1.00 56.75 200 THR A C 1
ATOM 1547 O O . THR A 1 200 ? 28.528 2.543 -28.148 1.00 56.75 200 THR A O 1
ATOM 1550 N N . SER A 1 201 ? 26.700 2.890 -29.395 1.00 61.44 201 SER A N 1
ATOM 1551 C CA . SER A 1 201 ? 26.568 4.296 -29.022 1.00 61.44 201 SER A CA 1
ATOM 1552 C C . SER A 1 201 ? 25.997 4.442 -27.600 1.00 61.44 201 SER A C 1
ATOM 1554 O O . SER A 1 201 ? 24.879 3.983 -27.351 1.00 61.44 201 SER A O 1
ATOM 1556 N N . PRO A 1 202 ? 26.648 5.198 -26.691 1.00 57.94 202 PRO A N 1
ATOM 1557 C CA . PRO A 1 202 ? 26.105 5.500 -25.357 1.00 57.94 202 PRO A CA 1
ATOM 1558 C C . PRO A 1 202 ? 24.755 6.232 -25.407 1.00 57.94 202 PRO A C 1
ATOM 1560 O O . PRO A 1 202 ? 23.952 6.201 -24.478 1.00 57.94 202 PRO A O 1
ATOM 1563 N N . LEU A 1 203 ? 24.473 6.920 -26.521 1.00 54.94 203 LEU A N 1
ATOM 1564 C CA . LEU A 1 203 ? 23.193 7.594 -26.732 1.00 54.94 203 LEU A CA 1
ATOM 1565 C C . LEU A 1 203 ? 22.061 6.610 -27.022 1.00 54.94 203 LEU A C 1
ATOM 1567 O O . LEU A 1 203 ? 20.902 6.991 -26.847 1.00 54.94 203 LEU A O 1
ATOM 1571 N N . CYS A 1 204 ? 22.400 5.399 -27.461 1.00 52.25 204 CYS A N 1
ATOM 1572 C CA . CYS A 1 204 ? 21.489 4.349 -27.880 1.00 52.25 204 CYS A CA 1
ATOM 1573 C C . CYS A 1 204 ? 21.243 3.269 -26.841 1.00 52.25 204 CYS A C 1
ATOM 1575 O O . CYS A 1 204 ? 20.175 2.673 -26.882 1.00 52.25 204 CYS A O 1
ATOM 1577 N N . GLU A 1 205 ? 22.155 3.073 -25.894 1.00 51.03 205 GLU A N 1
ATOM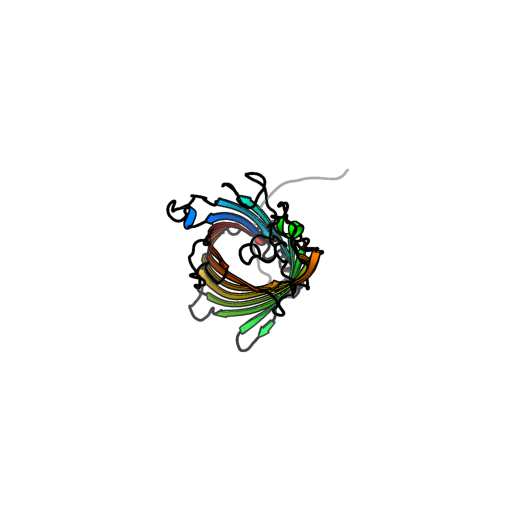 1578 C CA . GLU A 1 205 ? 21.996 2.175 -24.742 1.00 51.03 205 GLU A CA 1
ATOM 1579 C C . GLU A 1 205 ? 20.634 2.356 -24.042 1.00 51.03 205 GLU A C 1
ATOM 1581 O O . GLU A 1 205 ? 19.929 1.399 -23.750 1.00 51.03 205 GLU A O 1
ATOM 1586 N N . ARG A 1 206 ? 20.184 3.609 -23.910 1.00 41.91 206 ARG A N 1
ATOM 1587 C CA . ARG A 1 206 ? 18.875 3.990 -23.344 1.00 41.91 206 ARG A CA 1
ATOM 1588 C C . ARG A 1 206 ? 17.655 3.778 -24.254 1.00 41.91 206 ARG A C 1
ATOM 1590 O O . ARG A 1 206 ? 16.528 3.936 -23.794 1.00 41.91 206 ARG A O 1
ATOM 1597 N N . PHE A 1 207 ? 17.859 3.512 -25.545 1.00 42.22 207 PHE A N 1
ATOM 1598 C CA . PHE A 1 207 ? 16.796 3.328 -26.545 1.00 42.22 207 PHE A CA 1
ATOM 1599 C C . PHE A 1 207 ? 16.709 1.899 -27.080 1.00 42.22 207 PHE A C 1
ATOM 1601 O O . PHE A 1 207 ? 15.678 1.548 -27.652 1.00 42.22 207 PHE A O 1
ATOM 1608 N N . VAL A 1 208 ? 17.735 1.067 -26.874 1.00 50.69 208 VAL A N 1
ATOM 1609 C CA . VAL A 1 208 ? 17.614 -0.382 -27.041 1.00 50.69 208 VAL A CA 1
ATOM 1610 C C . VAL A 1 208 ? 16.716 -0.872 -25.906 1.00 50.69 208 VAL A C 1
ATOM 1612 O O . VAL A 1 208 ? 17.174 -1.212 -24.825 1.00 50.69 208 VAL A O 1
ATOM 1615 N N . ASN A 1 209 ? 15.401 -0.828 -26.126 1.00 48.25 209 ASN A N 1
ATOM 1616 C CA . ASN A 1 209 ? 14.411 -1.410 -25.224 1.00 48.25 209 ASN A CA 1
ATOM 1617 C C . ASN A 1 209 ? 14.667 -2.926 -25.143 1.00 48.25 209 ASN A C 1
ATOM 1619 O O . ASN A 1 209 ? 14.091 -3.692 -25.915 1.00 48.25 209 ASN A O 1
ATOM 1623 N N . THR A 1 210 ? 15.537 -3.365 -24.234 1.00 51.25 210 THR A N 1
ATOM 1624 C CA . THR A 1 210 ? 15.739 -4.787 -23.905 1.00 51.25 210 THR A CA 1
ATOM 1625 C C . THR A 1 210 ? 14.631 -5.327 -22.991 1.00 51.25 210 THR A C 1
ATOM 1627 O O . THR A 1 210 ? 14.541 -6.532 -22.775 1.00 51.25 210 THR A O 1
ATOM 1630 N N . GLY A 1 211 ? 13.729 -4.456 -22.524 1.00 58.81 211 GLY A N 1
ATOM 1631 C CA . GLY A 1 211 ? 12.585 -4.786 -21.674 1.00 58.81 211 GLY A CA 1
ATOM 1632 C C . GLY A 1 211 ? 12.705 -4.156 -20.286 1.00 58.81 211 GLY A C 1
ATOM 1633 O O . GLY A 1 211 ? 13.774 -3.732 -19.863 1.00 58.81 211 GLY A O 1
ATOM 1634 N N . TYR A 1 212 ? 11.591 -4.060 -19.562 1.00 72.62 212 TYR A N 1
ATOM 1635 C CA . TYR A 1 212 ? 11.623 -3.691 -18.144 1.00 72.62 212 TYR A CA 1
ATOM 1636 C C . TYR A 1 212 ? 11.954 -4.949 -17.346 1.00 72.62 212 TYR A C 1
ATOM 1638 O O . TYR A 1 212 ? 11.173 -5.897 -17.355 1.00 72.62 212 TYR A O 1
ATOM 1646 N N . GLU A 1 213 ? 13.093 -4.984 -16.664 1.00 83.94 213 GLU A N 1
ATOM 1647 C CA . GLU A 1 213 ? 13.472 -6.150 -15.862 1.00 83.94 213 GLU A CA 1
ATOM 1648 C C . GLU A 1 213 ? 12.454 -6.414 -14.750 1.00 83.94 213 GLU A C 1
ATOM 1650 O O . GLU A 1 213 ? 12.004 -5.493 -14.045 1.00 83.94 213 GLU A O 1
ATOM 1655 N N . ASN A 1 214 ? 12.104 -7.683 -14.581 1.00 91.19 214 ASN A N 1
ATOM 1656 C CA . ASN A 1 214 ? 11.245 -8.124 -13.502 1.00 91.19 214 ASN A CA 1
ATOM 1657 C C . ASN A 1 214 ? 12.032 -8.167 -12.182 1.00 91.19 214 ASN A C 1
ATOM 1659 O O . ASN A 1 214 ? 13.209 -8.532 -12.168 1.00 91.19 214 ASN A O 1
ATOM 1663 N N . PRO A 1 215 ? 11.408 -7.798 -11.052 1.00 93.38 215 PRO A N 1
ATOM 1664 C CA . PRO A 1 215 ? 12.030 -7.968 -9.748 1.00 93.38 215 PRO A CA 1
ATOM 1665 C C . PRO A 1 215 ? 12.024 -9.445 -9.352 1.00 93.38 215 PRO A C 1
ATOM 1667 O O . PRO A 1 215 ? 10.963 -10.052 -9.294 1.00 93.38 215 PRO A O 1
ATOM 1670 N N . GLU A 1 216 ? 13.169 -10.030 -9.023 1.00 95.50 216 GLU A N 1
ATOM 1671 C CA . GLU A 1 216 ? 13.213 -11.396 -8.490 1.00 95.50 216 GLU A CA 1
ATOM 1672 C C . GLU A 1 216 ? 12.763 -11.415 -7.024 1.00 95.50 216 GLU A C 1
ATOM 1674 O O . GLU A 1 216 ? 11.973 -12.261 -6.596 1.00 95.50 216 GLU A O 1
ATOM 1679 N N . HIS A 1 217 ? 13.235 -10.441 -6.247 1.00 97.00 217 HIS A N 1
ATOM 1680 C CA . HIS A 1 217 ? 12.928 -10.334 -4.832 1.00 97.00 217 HIS A CA 1
ATOM 1681 C C . HIS A 1 217 ? 12.581 -8.902 -4.432 1.00 97.00 217 HIS A C 1
ATOM 1683 O O . HIS A 1 217 ? 13.202 -7.940 -4.877 1.00 97.00 217 HIS A O 1
ATOM 1689 N N . GLY A 1 218 ? 11.604 -8.759 -3.544 1.00 97.62 218 GLY A N 1
ATOM 1690 C CA . GLY A 1 218 ? 11.181 -7.486 -2.974 1.00 97.62 218 GLY A CA 1
ATOM 1691 C C . GLY A 1 218 ? 11.279 -7.511 -1.457 1.00 97.62 218 GLY A C 1
ATOM 1692 O O . GLY A 1 218 ? 10.833 -8.458 -0.817 1.00 97.62 218 GLY A O 1
ATOM 1693 N N . LEU A 1 219 ? 11.835 -6.467 -0.856 1.00 98.38 219 LEU A N 1
ATOM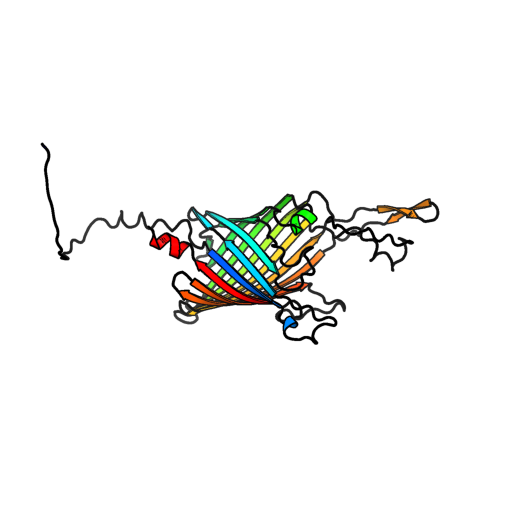 1694 C CA . LEU A 1 219 ? 11.785 -6.232 0.581 1.00 98.38 219 LEU A CA 1
ATOM 1695 C C . LEU A 1 219 ? 10.975 -4.966 0.832 1.00 98.38 219 LEU A C 1
ATOM 1697 O O . LEU A 1 219 ? 11.368 -3.892 0.390 1.00 98.38 219 LEU A O 1
ATOM 1701 N N . VAL A 1 220 ? 9.874 -5.089 1.568 1.00 98.31 220 VAL A N 1
ATOM 1702 C CA . VAL A 1 220 ? 9.094 -3.949 2.058 1.00 98.31 220 VAL A CA 1
ATOM 1703 C C . VAL A 1 220 ? 9.176 -3.932 3.569 1.00 98.31 220 VAL A C 1
ATOM 1705 O O . VAL A 1 220 ? 8.821 -4.921 4.209 1.00 98.31 220 VAL A O 1
ATOM 1708 N N . HIS A 1 221 ? 9.620 -2.831 4.160 1.00 98.50 221 HIS A N 1
ATOM 1709 C CA . HIS A 1 221 ? 9.644 -2.686 5.610 1.00 98.50 221 HIS A CA 1
ATOM 1710 C C . HIS A 1 221 ? 9.436 -1.239 6.030 1.00 98.50 221 HIS A C 1
ATOM 1712 O O . HIS A 1 221 ? 9.815 -0.320 5.313 1.00 98.50 221 HIS A O 1
ATOM 1718 N N . GLY A 1 222 ? 8.833 -1.017 7.190 1.00 98.19 222 GLY A N 1
ATOM 1719 C CA . GLY A 1 222 ? 8.439 0.327 7.577 1.00 98.19 222 GLY A CA 1
ATOM 1720 C C . GLY A 1 222 ? 7.973 0.448 9.009 1.00 98.19 222 GLY A C 1
ATOM 1721 O O . GLY A 1 222 ? 7.659 -0.544 9.668 1.00 98.19 222 GLY A O 1
ATOM 1722 N N . ALA A 1 223 ? 7.926 1.694 9.467 1.00 98.44 223 ALA A N 1
ATOM 1723 C CA . ALA A 1 223 ? 7.354 2.065 10.746 1.00 98.44 223 ALA A CA 1
ATOM 1724 C C . ALA A 1 223 ? 5.893 2.487 10.564 1.00 98.44 223 ALA A C 1
ATOM 1726 O O . ALA A 1 223 ? 5.514 3.075 9.551 1.00 98.44 223 ALA A O 1
ATOM 1727 N N . SER A 1 224 ? 5.077 2.205 11.571 1.00 98.12 224 SER A N 1
ATOM 1728 C CA . SER A 1 224 ? 3.690 2.648 11.652 1.00 98.12 224 SER A CA 1
ATOM 1729 C C . SER A 1 224 ? 3.402 3.277 13.005 1.00 98.12 224 SER A C 1
ATOM 1731 O O . SER A 1 224 ? 3.972 2.900 14.032 1.00 98.12 224 SER A O 1
ATOM 1733 N N . LEU A 1 225 ? 2.492 4.239 12.993 1.00 98.25 225 LEU A N 1
ATOM 1734 C CA . LEU A 1 225 ? 1.948 4.882 14.173 1.00 98.25 225 LEU A CA 1
ATOM 1735 C C . LEU A 1 225 ? 0.430 4.946 14.022 1.00 98.25 225 LEU A C 1
ATOM 1737 O O . LEU A 1 225 ? -0.070 5.339 12.975 1.00 98.25 225 LEU A O 1
ATOM 1741 N N . SER A 1 226 ? -0.297 4.562 15.063 1.00 98.00 226 SER A N 1
ATOM 1742 C CA . SER A 1 226 ? -1.753 4.679 15.134 1.00 98.00 226 SER A CA 1
ATOM 1743 C C . SER A 1 226 ? -2.132 5.327 16.452 1.00 98.00 226 SER A C 1
ATOM 1745 O O . SER A 1 226 ? -1.673 4.896 17.506 1.00 98.00 226 SER A O 1
ATOM 1747 N N . LEU A 1 227 ? -2.955 6.358 16.398 1.00 97.75 227 LEU A N 1
ATOM 1748 C CA . LEU A 1 227 ? -3.458 7.105 17.535 1.00 97.75 227 LEU A CA 1
ATOM 1749 C C . LEU A 1 227 ? -4.979 6.969 17.560 1.00 97.75 227 LEU A C 1
ATOM 1751 O O . LEU A 1 227 ? -5.670 7.555 16.729 1.00 97.75 227 LEU A O 1
ATOM 1755 N N . ASP A 1 228 ? -5.496 6.224 18.527 1.00 97.44 228 ASP A N 1
ATOM 1756 C CA . ASP A 1 228 ? -6.929 6.178 18.812 1.00 97.44 228 ASP A CA 1
ATOM 1757 C C . ASP A 1 228 ? -7.258 7.450 19.603 1.00 97.44 228 ASP A C 1
ATOM 1759 O O . ASP A 1 228 ? -6.867 7.557 20.762 1.00 97.44 228 ASP A O 1
ATOM 1763 N N . ILE A 1 229 ? -7.886 8.448 18.972 1.00 96.31 229 ILE A N 1
ATOM 1764 C CA . ILE A 1 229 ? -8.166 9.763 19.582 1.00 96.31 229 ILE A CA 1
ATOM 1765 C C . ILE A 1 229 ? -9.430 9.687 20.444 1.00 96.31 229 ILE A C 1
ATOM 1767 O O . ILE A 1 229 ? -9.479 10.207 21.558 1.00 96.31 229 ILE A O 1
ATOM 1771 N N . THR A 1 230 ? -10.462 9.036 19.912 1.00 96.12 230 THR A N 1
ATOM 1772 C CA . THR A 1 230 ? -11.709 8.696 20.607 1.00 96.12 230 THR A CA 1
ATOM 1773 C C . THR A 1 230 ? -12.120 7.277 20.216 1.00 96.12 230 THR A C 1
ATOM 1775 O O . THR A 1 230 ? -11.492 6.672 19.353 1.00 96.12 230 THR A O 1
ATOM 1778 N N . GLU A 1 231 ? -13.222 6.765 20.763 1.00 93.81 231 GLU A N 1
ATOM 1779 C CA . GLU A 1 231 ? -13.792 5.473 20.338 1.00 93.81 231 GLU A CA 1
ATOM 1780 C C . GLU A 1 231 ? -14.169 5.422 18.847 1.00 93.81 231 GLU A C 1
ATOM 1782 O O . GLU A 1 231 ? -14.296 4.340 18.283 1.00 93.81 231 GLU A O 1
ATOM 1787 N N . LYS A 1 232 ? -14.368 6.583 18.206 1.00 96.31 232 LYS A N 1
ATOM 1788 C CA . LYS A 1 232 ? -14.792 6.684 16.802 1.00 96.31 232 LYS A CA 1
ATOM 1789 C C . LYS A 1 232 ? -13.787 7.369 15.895 1.00 96.31 232 LYS A C 1
ATOM 1791 O O . LYS A 1 232 ? -13.994 7.350 14.694 1.00 96.31 232 LYS A O 1
ATOM 1796 N N . LEU A 1 233 ? -12.768 8.029 16.436 1.00 97.88 233 LEU A N 1
ATOM 1797 C CA . LEU A 1 233 ? -11.834 8.849 15.667 1.00 97.88 233 LEU A CA 1
ATOM 1798 C C . LEU A 1 233 ? -10.422 8.338 15.901 1.00 97.88 233 LEU A C 1
ATOM 1800 O O . LEU A 1 233 ? -9.966 8.319 17.045 1.00 97.88 233 LEU A O 1
ATOM 1804 N N . SER A 1 234 ? -9.722 8.001 14.829 1.00 98.06 234 SER A N 1
ATOM 1805 C CA . SER A 1 234 ? -8.338 7.542 14.873 1.00 98.06 234 SER A CA 1
ATOM 1806 C C . SER A 1 234 ? -7.506 8.226 13.801 1.00 98.06 234 SER A C 1
ATOM 1808 O O . SER A 1 234 ? -7.991 8.515 12.711 1.00 98.06 234 SER A O 1
ATOM 1810 N N . PHE A 1 235 ? -6.234 8.449 14.095 1.00 98.38 235 PHE A N 1
ATOM 1811 C CA . PHE A 1 235 ? -5.238 8.879 13.124 1.00 98.38 235 PHE A CA 1
ATOM 1812 C C . PHE A 1 235 ? -4.214 7.765 12.938 1.00 98.38 235 PHE A C 1
ATOM 1814 O O . PHE A 1 235 ? -3.745 7.202 13.923 1.00 98.38 235 PHE A O 1
ATOM 1821 N N . SER A 1 236 ? -3.826 7.459 11.707 1.00 98.12 236 SER A N 1
ATOM 1822 C CA . SER A 1 236 ? -2.763 6.496 11.440 1.00 98.12 236 SER A CA 1
ATOM 1823 C C . SER A 1 236 ? -1.769 7.028 10.416 1.00 98.12 236 SER A C 1
ATOM 1825 O O . SER A 1 236 ? -2.089 7.866 9.578 1.00 98.12 236 SER A O 1
ATOM 1827 N N . THR A 1 237 ? -0.526 6.568 10.501 1.00 98.31 237 THR A N 1
ATOM 1828 C CA . THR A 1 237 ? 0.493 6.841 9.495 1.00 98.31 237 THR A CA 1
ATOM 1829 C C . THR A 1 237 ? 1.455 5.669 9.357 1.00 98.31 237 THR A C 1
ATOM 1831 O O . THR A 1 237 ? 1.761 4.965 10.323 1.00 98.31 237 THR A O 1
ATOM 1834 N N . ASN A 1 238 ? 1.930 5.448 8.137 1.00 97.69 238 ASN A N 1
ATOM 1835 C CA . ASN A 1 238 ? 2.929 4.454 7.794 1.00 97.69 238 ASN A CA 1
ATOM 1836 C C . ASN A 1 238 ? 4.003 5.087 6.910 1.00 97.69 238 ASN A C 1
ATOM 1838 O O . ASN A 1 238 ? 3.697 5.852 5.995 1.00 97.69 238 ASN A O 1
ATOM 1842 N N . PHE A 1 239 ? 5.257 4.741 7.177 1.00 98.19 239 PHE A N 1
ATOM 1843 C CA . PHE A 1 239 ? 6.378 5.077 6.314 1.00 98.19 239 PHE A CA 1
ATOM 1844 C C . PHE A 1 239 ? 7.205 3.823 6.056 1.00 98.19 239 PHE A C 1
ATOM 1846 O O . PHE A 1 239 ? 7.784 3.247 6.983 1.00 98.19 239 PHE A O 1
ATOM 1853 N N . SER A 1 240 ? 7.228 3.396 4.799 1.00 98.00 240 SER A N 1
ATOM 1854 C CA . SER A 1 240 ? 7.837 2.152 4.349 1.00 98.00 240 SER A CA 1
ATOM 1855 C C . SER A 1 240 ? 8.881 2.393 3.267 1.00 98.00 240 SER A C 1
ATOM 1857 O O . SER A 1 240 ? 8.726 3.251 2.405 1.00 98.00 240 SER A O 1
ATOM 1859 N N . PHE A 1 241 ? 9.920 1.573 3.289 1.00 98.06 241 PHE A N 1
ATOM 1860 C CA . PHE A 1 241 ? 10.924 1.449 2.247 1.00 98.06 241 PHE A CA 1
ATOM 1861 C C . PHE A 1 241 ? 10.651 0.176 1.457 1.00 98.06 241 PHE A C 1
ATOM 1863 O O . PHE A 1 241 ? 10.322 -0.864 2.036 1.00 98.06 241 PHE A O 1
ATOM 1870 N N . LEU A 1 242 ? 10.792 0.259 0.140 1.00 97.81 242 LEU A N 1
ATOM 1871 C CA . LEU A 1 242 ? 10.684 -0.864 -0.772 1.00 97.81 242 LEU A CA 1
ATOM 1872 C C . LEU A 1 242 ? 11.995 -0.985 -1.540 1.00 97.81 242 LEU A C 1
ATOM 1874 O O . LEU A 1 242 ? 12.451 -0.031 -2.169 1.00 97.81 242 LEU A O 1
ATOM 1878 N N . ARG A 1 243 ? 12.585 -2.174 -1.507 1.00 97.56 243 ARG A N 1
ATOM 1879 C CA . ARG A 1 243 ? 13.797 -2.513 -2.246 1.00 97.56 243 ARG A CA 1
ATOM 1880 C C . ARG A 1 243 ? 13.523 -3.737 -3.101 1.00 97.56 243 ARG A C 1
ATOM 1882 O O . ARG A 1 243 ? 13.354 -4.828 -2.562 1.00 97.56 243 ARG A O 1
ATOM 1889 N N . ASN A 1 244 ? 13.516 -3.560 -4.414 1.00 96.00 244 ASN A N 1
ATOM 1890 C CA . ASN A 1 244 ? 13.325 -4.644 -5.368 1.00 96.00 244 ASN A CA 1
ATOM 1891 C C . ASN A 1 244 ? 14.661 -4.976 -6.030 1.00 96.00 244 ASN A C 1
ATOM 1893 O O . ASN A 1 244 ? 15.192 -4.135 -6.753 1.00 96.00 244 ASN A O 1
ATOM 1897 N N . GLY A 1 245 ? 15.198 -6.166 -5.776 1.00 94.88 245 GLY A N 1
ATOM 1898 C CA . GLY A 1 245 ? 16.335 -6.692 -6.526 1.00 94.88 245 GLY A CA 1
ATOM 1899 C C . GLY A 1 245 ? 15.855 -7.337 -7.817 1.00 94.88 245 GLY A C 1
ATOM 1900 O O . GLY A 1 245 ? 14.890 -8.107 -7.815 1.00 94.88 245 GLY A O 1
ATOM 1901 N N . LEU A 1 246 ? 16.487 -6.955 -8.918 1.00 91.44 246 LEU A N 1
ATOM 1902 C CA . LEU A 1 246 ? 16.156 -7.401 -10.266 1.00 91.44 246 LEU A CA 1
ATOM 1903 C C . LEU A 1 246 ? 16.907 -8.699 -10.589 1.00 91.44 246 LEU A C 1
ATOM 1905 O O . LEU A 1 246 ? 17.825 -9.083 -9.865 1.00 91.44 246 LEU A O 1
ATOM 1909 N N . TYR A 1 247 ? 16.497 -9.405 -11.641 1.00 88.81 247 TYR A N 1
ATOM 1910 C CA . TYR A 1 247 ? 17.290 -10.531 -12.137 1.00 88.81 247 TYR A CA 1
ATOM 1911 C C . TYR A 1 247 ? 18.662 -10.047 -12.614 1.00 88.81 247 TYR A C 1
ATOM 1913 O O . TYR A 1 247 ? 18.775 -8.962 -13.179 1.00 88.81 247 TYR A O 1
ATOM 1921 N N . ALA A 1 248 ? 19.696 -10.861 -12.401 1.00 84.62 248 ALA A N 1
ATOM 1922 C CA . ALA A 1 248 ? 21.009 -10.583 -12.968 1.00 84.62 248 ALA A CA 1
ATOM 1923 C C . ALA A 1 248 ? 20.939 -10.614 -14.501 1.00 84.62 248 ALA A C 1
ATOM 1925 O O . ALA A 1 248 ? 20.285 -11.485 -15.086 1.00 84.62 248 ALA A O 1
ATOM 1926 N N . LEU A 1 249 ? 21.635 -9.674 -15.136 1.00 80.75 249 LEU A N 1
ATOM 1927 C CA . LEU A 1 249 ? 21.825 -9.686 -16.577 1.00 80.75 249 LEU A CA 1
ATOM 1928 C C . LEU A 1 249 ? 22.773 -10.826 -16.966 1.00 80.75 249 LEU A C 1
ATOM 1930 O O . LEU A 1 249 ? 23.662 -11.210 -16.208 1.00 80.75 249 LEU A O 1
ATOM 1934 N N . SER A 1 250 ? 22.564 -11.385 -18.154 1.00 80.00 250 SER A N 1
ATOM 1935 C CA . SER A 1 250 ? 23.499 -12.318 -18.782 1.00 80.00 250 SER A CA 1
ATOM 1936 C C . SER A 1 250 ? 24.283 -11.601 -19.869 1.00 80.00 250 SER A C 1
ATOM 1938 O O . SER A 1 250 ? 23.714 -10.743 -20.547 1.00 80.00 250 SER A O 1
ATOM 1940 N N . ASP A 1 251 ? 25.532 -12.009 -20.089 1.00 81.69 251 ASP A N 1
ATOM 1941 C CA . ASP A 1 251 ? 26.323 -11.526 -21.219 1.00 81.69 251 ASP A CA 1
ATOM 1942 C C . ASP A 1 251 ? 25.539 -11.674 -22.529 1.00 81.69 251 ASP A C 1
ATOM 1944 O O . ASP A 1 251 ? 24.876 -12.690 -22.775 1.00 81.69 251 ASP A O 1
ATOM 1948 N N . TYR A 1 252 ? 25.615 -10.654 -23.378 1.00 77.88 252 TYR A N 1
ATOM 1949 C CA . TYR A 1 252 ? 24.927 -10.634 -24.660 1.00 77.88 252 TYR A CA 1
ATOM 1950 C C . TYR A 1 252 ? 25.934 -10.590 -25.807 1.00 77.88 252 TYR A C 1
ATOM 1952 O O . TYR A 1 252 ? 26.689 -9.631 -25.957 1.00 77.88 252 TYR A O 1
ATOM 1960 N N . GLU A 1 253 ? 25.939 -11.633 -26.641 1.00 79.50 253 GLU A N 1
ATOM 1961 C CA . GLU A 1 253 ? 26.732 -11.655 -27.870 1.00 79.50 253 GLU A CA 1
ATOM 1962 C C . GLU A 1 253 ? 25.941 -11.048 -29.029 1.00 79.50 253 GLU A C 1
ATOM 1964 O O . GLU A 1 253 ? 24.848 -11.507 -29.368 1.00 79.50 253 GLU A O 1
ATOM 1969 N N . MET A 1 254 ? 26.535 -10.077 -29.716 1.00 80.25 254 MET A N 1
ATOM 1970 C CA . MET A 1 254 ? 25.997 -9.537 -30.959 1.00 80.25 254 MET A CA 1
ATOM 1971 C C . MET A 1 254 ? 27.055 -9.398 -32.043 1.00 80.25 254 MET A C 1
ATOM 1973 O O . MET A 1 254 ? 28.249 -9.471 -31.779 1.00 80.25 254 MET A O 1
ATOM 1977 N N . LEU A 1 255 ? 26.607 -9.214 -33.284 1.00 79.94 255 LEU A N 1
ATOM 1978 C CA . LEU A 1 255 ? 27.484 -8.844 -34.388 1.00 79.94 255 LEU A CA 1
ATOM 1979 C C . LEU A 1 255 ? 27.451 -7.324 -34.558 1.00 79.94 255 LEU A C 1
ATOM 1981 O O . LEU A 1 255 ? 26.371 -6.734 -34.579 1.00 79.94 255 LEU A O 1
ATOM 1985 N N . ASP A 1 256 ? 28.614 -6.697 -34.686 1.00 79.19 256 ASP A N 1
ATOM 1986 C CA . ASP A 1 256 ? 28.712 -5.289 -35.058 1.00 79.19 256 ASP A CA 1
ATOM 1987 C C . ASP A 1 256 ? 28.377 -5.068 -36.549 1.00 79.19 256 ASP A C 1
ATOM 1989 O O . ASP A 1 256 ? 28.125 -6.004 -37.315 1.00 79.19 256 ASP A O 1
ATOM 1993 N N . GLY A 1 257 ? 28.401 -3.807 -36.992 1.00 73.00 257 GLY A N 1
ATOM 1994 C CA . GLY A 1 257 ? 28.175 -3.450 -38.398 1.00 73.00 257 GLY A CA 1
ATOM 1995 C C . GLY A 1 257 ? 29.212 -4.017 -39.384 1.00 73.00 257 GLY A C 1
ATOM 1996 O O . GLY A 1 257 ? 28.979 -3.978 -40.591 1.00 73.00 257 GLY A O 1
ATOM 1997 N N . ALA A 1 258 ? 30.333 -4.555 -38.896 1.00 83.94 258 ALA A N 1
ATOM 1998 C CA . ALA A 1 258 ? 31.364 -5.237 -39.675 1.00 83.94 258 ALA A CA 1
ATOM 1999 C C . ALA A 1 258 ? 31.244 -6.776 -39.613 1.00 83.94 258 ALA A C 1
ATOM 2001 O O . ALA A 1 258 ? 32.055 -7.479 -40.221 1.00 83.94 258 ALA A O 1
ATOM 2002 N N . GLY A 1 259 ? 30.236 -7.311 -38.914 1.00 83.19 259 GLY A N 1
ATOM 2003 C CA . GLY A 1 259 ? 30.032 -8.745 -38.720 1.00 83.19 259 GLY A CA 1
ATOM 2004 C C . GLY A 1 259 ? 30.979 -9.380 -37.696 1.00 83.19 259 GLY A C 1
ATOM 2005 O O . GLY A 1 259 ? 31.089 -10.607 -37.662 1.00 83.19 259 GLY A O 1
ATOM 2006 N N . GLN A 1 260 ? 31.676 -8.588 -36.880 1.00 83.88 260 GLN A N 1
ATOM 2007 C CA . GLN A 1 260 ? 32.494 -9.083 -35.776 1.00 83.88 260 GLN A CA 1
ATOM 2008 C C . GLN A 1 260 ? 31.641 -9.321 -34.536 1.00 83.88 260 GLN A C 1
ATOM 2010 O O . GLN A 1 260 ? 30.743 -8.544 -34.226 1.00 83.88 260 GLN A O 1
ATOM 2015 N N . LYS A 1 261 ? 31.945 -10.396 -33.805 1.00 86.06 261 LYS A N 1
ATOM 2016 C CA . LYS A 1 261 ? 31.318 -10.659 -32.511 1.00 86.06 261 LYS A CA 1
ATOM 2017 C C . LYS A 1 261 ? 31.777 -9.630 -31.479 1.00 86.06 261 LYS A C 1
ATOM 2019 O O . LYS A 1 261 ? 32.973 -9.505 -31.231 1.00 86.06 261 LYS A O 1
ATOM 2024 N N . VAL A 1 262 ? 30.818 -8.974 -30.844 1.00 83.12 262 VAL A N 1
ATOM 2025 C CA . VAL A 1 262 ? 30.986 -8.100 -29.685 1.00 83.12 262 VAL A CA 1
ATOM 2026 C C . VAL A 1 262 ? 30.195 -8.711 -28.534 1.00 83.12 262 VAL A C 1
ATOM 2028 O O . VAL A 1 262 ? 29.023 -9.047 -28.700 1.00 83.12 262 VAL A O 1
A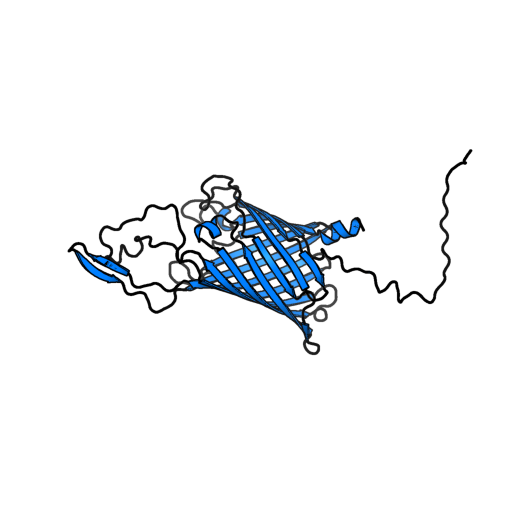TOM 2031 N N . VAL A 1 263 ? 30.846 -8.880 -27.385 1.00 82.38 263 VAL A N 1
ATOM 2032 C CA . VAL A 1 263 ? 30.201 -9.325 -26.145 1.00 82.38 263 VAL A CA 1
ATOM 2033 C C . VAL A 1 263 ? 29.935 -8.091 -25.297 1.00 82.38 263 VAL A C 1
ATOM 2035 O O . VAL A 1 263 ? 30.861 -7.339 -24.997 1.00 82.38 263 VAL A O 1
ATOM 2038 N N . LEU A 1 264 ? 28.675 -7.874 -24.941 1.00 77.19 264 LEU A N 1
ATOM 2039 C CA . LEU A 1 264 ? 28.292 -6.935 -23.898 1.00 77.19 264 LEU A CA 1
ATOM 2040 C C . LEU A 1 264 ? 28.279 -7.717 -22.588 1.00 77.19 264 LEU A C 1
ATOM 2042 O O . LEU A 1 264 ? 27.410 -8.567 -22.390 1.00 77.19 264 LEU A O 1
ATOM 2046 N N . GLU A 1 265 ? 29.284 -7.477 -21.750 1.00 77.81 265 GLU A N 1
ATOM 2047 C CA . GLU A 1 265 ? 29.383 -8.101 -20.431 1.00 77.81 265 GLU A CA 1
ATOM 2048 C C . GLU A 1 265 ? 28.239 -7.606 -19.544 1.00 77.81 265 GLU A C 1
ATOM 2050 O O . GLU A 1 265 ? 27.924 -6.412 -19.516 1.00 77.81 265 GLU A O 1
ATOM 2055 N N . ALA A 1 266 ? 27.605 -8.529 -18.830 1.00 76.31 266 ALA A N 1
ATOM 2056 C CA . ALA A 1 266 ? 26.645 -8.174 -17.805 1.00 76.31 266 ALA A CA 1
ATOM 2057 C C . ALA A 1 266 ? 27.355 -7.480 -16.641 1.00 76.31 266 ALA A C 1
ATOM 2059 O O . ALA A 1 266 ? 28.442 -7.885 -16.221 1.00 76.31 266 ALA A O 1
ATOM 2060 N N . ASP A 1 267 ? 26.710 -6.457 -16.079 1.00 72.56 267 ASP A N 1
ATOM 2061 C CA . ASP A 1 267 ? 27.172 -5.902 -14.814 1.00 72.56 267 ASP A CA 1
ATOM 2062 C C . ASP A 1 267 ? 27.133 -6.997 -13.734 1.00 72.56 267 ASP A C 1
ATOM 2064 O O . ASP A 1 267 ? 26.169 -7.757 -13.606 1.00 72.56 267 ASP A O 1
ATOM 2068 N N . SER A 1 268 ? 28.214 -7.086 -12.964 1.00 65.19 268 SER A N 1
ATOM 2069 C CA . SER A 1 268 ? 28.335 -8.015 -11.843 1.00 65.19 268 SER A CA 1
ATOM 2070 C C . SER A 1 268 ? 27.456 -7.626 -10.650 1.00 65.19 268 SER A C 1
ATOM 2072 O O . SER A 1 268 ? 27.208 -8.458 -9.771 1.00 65.19 268 SER A O 1
ATOM 2074 N N . GLU A 1 269 ? 26.983 -6.377 -10.595 1.00 72.31 269 GLU A N 1
ATOM 2075 C CA . GLU A 1 269 ? 26.087 -5.902 -9.548 1.00 72.31 269 GLU A CA 1
ATOM 2076 C C . GLU A 1 269 ? 24.614 -6.143 -9.908 1.00 72.31 269 GLU A C 1
ATOM 2078 O O . GLU A 1 269 ? 24.120 -5.761 -10.966 1.00 72.31 269 GLU A O 1
ATOM 2083 N N . VAL A 1 270 ? 23.870 -6.763 -8.985 1.00 67.75 270 VAL A N 1
ATOM 2084 C CA . VAL A 1 270 ? 22.418 -6.918 -9.134 1.00 67.75 270 VAL A CA 1
ATOM 2085 C C . VAL A 1 270 ? 21.771 -5.540 -9.072 1.00 67.75 270 VAL A C 1
ATOM 2087 O O . VAL A 1 270 ? 21.816 -4.883 -8.030 1.00 67.75 270 VAL A O 1
ATOM 2090 N N . ALA A 1 271 ? 21.123 -5.131 -10.161 1.00 85.25 271 ALA A N 1
ATOM 2091 C CA . ALA A 1 271 ? 20.380 -3.884 -10.214 1.00 85.25 271 ALA A CA 1
ATOM 2092 C C . ALA A 1 271 ? 19.235 -3.873 -9.185 1.00 85.25 271 ALA A C 1
ATOM 2094 O O . ALA A 1 271 ? 18.571 -4.881 -8.919 1.00 85.25 271 ALA A O 1
ATOM 2095 N N . VAL A 1 272 ? 18.997 -2.708 -8.579 1.00 90.38 272 VAL A N 1
ATOM 2096 C CA . VAL A 1 272 ? 18.013 -2.541 -7.502 1.00 90.38 272 VAL A CA 1
ATOM 2097 C C . VAL A 1 272 ? 17.146 -1.320 -7.762 1.00 90.38 272 VAL A C 1
ATOM 2099 O O . VAL A 1 272 ? 17.639 -0.257 -8.132 1.00 90.38 272 VAL A O 1
ATOM 2102 N N . ARG A 1 273 ? 15.842 -1.443 -7.498 1.00 90.12 273 ARG A N 1
ATOM 2103 C CA . ARG A 1 273 ? 14.913 -0.306 -7.457 1.00 90.12 273 ARG A CA 1
ATOM 2104 C C . ARG A 1 273 ? 14.550 0.024 -6.016 1.00 90.12 273 ARG A C 1
ATOM 2106 O O . ARG A 1 273 ? 14.116 -0.856 -5.268 1.00 90.12 273 ARG A O 1
ATOM 2113 N N . HIS A 1 274 ? 14.705 1.293 -5.659 1.00 95.00 274 HIS A N 1
ATOM 2114 C CA . HIS A 1 274 ? 14.410 1.822 -4.334 1.00 95.00 274 HIS A CA 1
ATOM 2115 C C . HIS A 1 274 ? 13.198 2.745 -4.386 1.00 95.00 274 HIS A C 1
ATOM 2117 O O . HIS A 1 274 ? 13.156 3.674 -5.197 1.00 95.00 274 HIS A O 1
ATOM 2123 N N . TYR A 1 275 ? 12.231 2.488 -3.512 1.00 95.88 275 TYR A N 1
ATOM 2124 C CA . TYR A 1 275 ? 11.062 3.332 -3.334 1.00 95.88 275 TYR A CA 1
ATOM 2125 C C . TYR A 1 275 ? 10.816 3.609 -1.860 1.00 95.88 275 TYR A C 1
ATOM 2127 O O . TYR A 1 275 ? 11.134 2.803 -0.981 1.00 95.88 275 TYR A O 1
ATOM 2135 N N . GLN A 1 276 ? 10.128 4.709 -1.619 1.00 97.31 276 GLN A N 1
ATOM 2136 C CA . GLN A 1 276 ? 9.524 5.034 -0.345 1.00 97.31 276 GLN A CA 1
ATOM 2137 C C . GLN A 1 276 ? 8.017 5.148 -0.522 1.00 97.31 276 GLN A C 1
ATOM 2139 O O . GLN A 1 276 ? 7.522 5.619 -1.549 1.00 97.31 276 GLN A O 1
ATOM 2144 N N . TRP A 1 277 ? 7.296 4.708 0.500 1.00 96.94 277 TRP A N 1
ATOM 2145 C CA . TRP A 1 277 ? 5.852 4.782 0.567 1.00 96.94 277 TRP A CA 1
ATOM 2146 C C . TRP A 1 277 ? 5.428 5.402 1.888 1.00 96.94 277 TRP A C 1
ATOM 2148 O O . TRP A 1 277 ? 5.705 4.870 2.962 1.00 96.94 277 TRP A O 1
ATOM 2158 N N . PHE A 1 278 ? 4.753 6.536 1.794 1.00 97.69 278 PHE A N 1
ATOM 2159 C CA . PHE A 1 278 ? 4.155 7.231 2.917 1.00 97.69 278 PHE A CA 1
ATOM 2160 C C . PHE A 1 278 ? 2.635 7.154 2.824 1.00 97.69 278 PHE A C 1
ATOM 2162 O O . PHE A 1 278 ? 2.077 7.356 1.747 1.00 97.69 278 PHE A O 1
ATOM 2169 N N . VAL A 1 279 ? 1.973 6.916 3.952 1.00 97.75 279 VAL A N 1
ATOM 2170 C CA . VAL A 1 279 ? 0.521 7.035 4.103 1.00 97.75 279 VAL A CA 1
ATOM 2171 C C . VAL A 1 279 ? 0.228 7.750 5.417 1.00 97.75 279 VAL A C 1
ATOM 2173 O O . VAL A 1 279 ? 0.856 7.459 6.437 1.00 97.75 279 VAL A O 1
ATOM 2176 N N . ALA A 1 280 ? -0.728 8.671 5.417 1.00 98.25 280 ALA A N 1
ATOM 2177 C CA . ALA A 1 280 ? -1.327 9.217 6.629 1.00 98.25 280 ALA A CA 1
ATOM 2178 C C . ALA A 1 280 ? -2.838 9.338 6.445 1.00 98.25 280 ALA A C 1
ATOM 2180 O O . ALA A 1 280 ? -3.298 9.737 5.380 1.00 98.25 280 ALA A O 1
ATOM 2181 N N . GLU A 1 281 ? -3.598 9.003 7.478 1.00 98.44 281 GLU A N 1
ATOM 2182 C CA . GLU A 1 281 ? -5.044 8.841 7.400 1.00 98.44 281 GLU A CA 1
ATOM 2183 C C . GLU A 1 281 ? -5.712 9.311 8.692 1.00 98.44 281 GLU A C 1
ATOM 2185 O O . GLU A 1 281 ? -5.250 9.012 9.796 1.00 98.44 281 GLU A O 1
ATOM 2190 N N . LEU A 1 282 ? -6.828 10.021 8.554 1.00 98.62 282 LEU A N 1
ATOM 2191 C CA . LEU A 1 282 ? -7.774 10.289 9.624 1.00 98.62 282 LEU A CA 1
ATOM 2192 C C . LEU A 1 282 ? -9.053 9.493 9.354 1.00 98.62 282 LEU A C 1
ATOM 2194 O O . LEU A 1 282 ? -9.741 9.738 8.366 1.00 98.62 282 LEU A O 1
ATOM 2198 N N . SER A 1 283 ? -9.378 8.579 10.258 1.00 98.44 283 SER A N 1
ATOM 2199 C CA . SER A 1 283 ? -10.500 7.649 10.152 1.00 98.44 283 SER A CA 1
ATOM 2200 C C . SER A 1 283 ? -11.581 7.965 11.185 1.00 98.44 283 SER A C 1
ATOM 2202 O O . SER A 1 283 ? -11.278 8.217 12.353 1.00 98.44 283 SER A O 1
ATOM 2204 N N . TYR A 1 284 ? -12.847 7.942 10.762 1.00 98.19 284 TYR A N 1
ATOM 2205 C CA . TYR A 1 284 ? -14.027 8.182 11.590 1.00 98.19 284 TYR A CA 1
ATOM 2206 C C . TYR A 1 284 ? -15.096 7.093 11.411 1.00 98.19 284 TYR A C 1
ATOM 2208 O O . TYR A 1 284 ? -15.633 6.900 10.320 1.00 98.19 284 TYR A O 1
ATOM 2216 N N . GLN A 1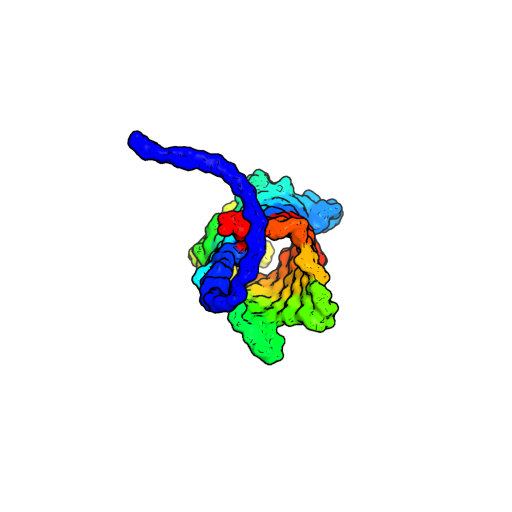 285 ? -15.475 6.423 12.499 1.00 97.81 285 GLN A N 1
ATOM 2217 C CA . GLN A 1 285 ? -16.571 5.454 12.527 1.00 97.81 285 GLN A CA 1
ATOM 2218 C C . GLN A 1 285 ? -17.922 6.183 12.618 1.00 97.81 285 GLN A C 1
ATOM 2220 O O . GLN A 1 285 ? -18.424 6.483 13.707 1.00 97.81 285 GLN A O 1
ATOM 2225 N N . ALA A 1 286 ? -18.517 6.489 11.464 1.00 96.19 286 ALA A N 1
ATOM 2226 C CA . ALA A 1 286 ? -19.761 7.252 11.376 1.00 96.19 286 ALA A CA 1
ATOM 2227 C C . ALA A 1 286 ? -20.970 6.479 11.929 1.00 96.19 286 ALA A C 1
ATOM 2229 O O . ALA A 1 286 ? -21.778 7.027 12.683 1.00 96.19 286 ALA A O 1
ATOM 2230 N N . LEU A 1 287 ? -21.072 5.195 11.588 1.00 94.94 287 LEU A N 1
ATOM 2231 C CA . LEU A 1 287 ? -22.082 4.246 12.068 1.00 94.94 287 LEU A CA 1
ATOM 2232 C C . LEU A 1 287 ? -21.377 2.962 12.495 1.00 94.94 287 LEU A C 1
ATOM 2234 O O . LEU A 1 287 ? -20.276 2.720 12.029 1.00 94.94 287 LEU A O 1
ATOM 2238 N N . ASP A 1 288 ? -22.011 2.078 13.266 1.00 90.81 288 ASP A N 1
ATOM 2239 C CA . ASP A 1 288 ? -21.379 0.801 13.667 1.00 90.81 288 ASP A CA 1
ATOM 2240 C C . ASP A 1 288 ? -20.871 -0.024 12.471 1.00 90.81 288 ASP A C 1
ATOM 2242 O O . ASP A 1 288 ? -19.914 -0.772 12.586 1.00 90.81 288 ASP A O 1
ATOM 2246 N N . LEU A 1 289 ? -21.508 0.136 11.309 1.00 94.31 289 LEU A N 1
ATOM 2247 C CA . LEU A 1 289 ? -21.189 -0.591 10.082 1.00 94.31 289 LEU A CA 1
ATOM 2248 C C . LEU A 1 289 ? -20.325 0.219 9.111 1.00 94.31 289 LEU A C 1
ATOM 2250 O O . LEU A 1 289 ? -19.713 -0.372 8.231 1.00 94.31 289 LEU A O 1
ATOM 2254 N N . VAL A 1 290 ? -20.333 1.553 9.212 1.00 96.62 290 VAL A N 1
ATOM 2255 C CA . VAL A 1 290 ? -19.802 2.450 8.175 1.00 96.62 290 VAL A CA 1
ATOM 2256 C C . VAL A 1 290 ? -18.718 3.348 8.749 1.00 96.62 290 VAL A C 1
ATOM 2258 O O . VAL A 1 290 ? -18.992 4.164 9.636 1.00 96.62 290 VAL A O 1
ATOM 2261 N N . GLY A 1 291 ? -17.515 3.230 8.195 1.00 97.38 291 GLY A N 1
ATOM 2262 C CA . GLY A 1 291 ? -16.397 4.132 8.434 1.00 97.38 291 GLY A CA 1
ATOM 2263 C C . GLY A 1 291 ? -16.174 5.083 7.259 1.00 97.38 291 GLY A C 1
ATOM 2264 O O . GLY A 1 291 ? -16.523 4.781 6.117 1.00 97.38 291 GLY A O 1
ATOM 2265 N N . VAL A 1 292 ? -15.596 6.243 7.554 1.00 98.44 292 VAL A N 1
ATOM 2266 C CA . VAL A 1 292 ? -15.134 7.223 6.567 1.00 98.44 292 VAL A CA 1
ATOM 2267 C C . VAL A 1 292 ? -13.692 7.577 6.893 1.00 98.44 292 VAL A C 1
ATOM 2269 O O . VAL A 1 292 ? -13.405 7.884 8.049 1.00 98.44 292 VAL A O 1
ATOM 2272 N N . ALA A 1 293 ? -12.804 7.579 5.905 1.00 98.38 293 ALA A N 1
ATOM 2273 C CA . ALA A 1 293 ? -11.419 7.994 6.096 1.00 98.38 293 ALA A CA 1
ATOM 2274 C C . ALA A 1 293 ? -11.009 9.055 5.079 1.00 98.38 293 ALA A C 1
ATOM 2276 O O . ALA A 1 293 ? -11.406 8.997 3.921 1.00 98.38 293 ALA A O 1
ATOM 2277 N N . LEU A 1 294 ? -10.218 10.030 5.514 1.00 98.62 294 LEU A N 1
ATOM 2278 C CA . LEU A 1 294 ? -9.552 10.994 4.645 1.00 98.62 294 LEU A CA 1
ATOM 2279 C C . LEU A 1 294 ? -8.052 10.826 4.834 1.00 98.62 294 LEU A C 1
ATOM 2281 O O . LEU A 1 294 ? -7.560 10.922 5.962 1.00 98.62 294 LEU A O 1
ATOM 2285 N N . GLY A 1 295 ? -7.321 10.638 3.746 1.00 98.00 295 GLY A N 1
ATOM 2286 C CA . GLY A 1 295 ? -5.891 10.419 3.837 1.00 98.00 295 GLY A CA 1
ATOM 2287 C C . GLY A 1 295 ? -5.089 10.965 2.675 1.00 98.00 295 GLY A C 1
ATOM 2288 O O . GLY A 1 295 ? -5.600 11.512 1.696 1.00 98.00 295 GLY A O 1
ATOM 2289 N N . VAL A 1 296 ? -3.781 10.839 2.841 1.00 97.88 296 VAL A N 1
ATOM 2290 C CA . VAL A 1 296 ? -2.767 11.147 1.843 1.00 97.88 296 VAL A CA 1
ATOM 2291 C C . VAL A 1 296 ? -1.843 9.952 1.696 1.00 97.88 296 VAL A C 1
ATOM 2293 O O . VAL A 1 296 ? -1.511 9.283 2.677 1.00 97.88 296 VAL A O 1
ATOM 2296 N N . SER A 1 297 ? -1.410 9.680 0.472 1.00 97.12 297 SER A N 1
ATOM 2297 C CA . SER A 1 297 ? -0.429 8.634 0.190 1.00 97.12 297 SER A CA 1
ATOM 2298 C C . SER A 1 297 ? 0.573 9.110 -0.850 1.00 97.12 297 SER A C 1
ATOM 2300 O O . SER A 1 297 ? 0.190 9.786 -1.798 1.00 97.12 297 SER A O 1
ATOM 2302 N N . SER A 1 298 ? 1.840 8.749 -0.693 1.00 96.25 298 SER A N 1
ATOM 2303 C CA . SER A 1 298 ? 2.908 9.084 -1.636 1.00 96.25 298 SER A CA 1
ATOM 2304 C C . SER A 1 298 ? 3.777 7.852 -1.851 1.00 96.25 298 SER A C 1
ATOM 2306 O O . SER A 1 298 ? 4.452 7.427 -0.917 1.00 96.25 298 SER A O 1
ATOM 2308 N N . LEU A 1 299 ? 3.780 7.287 -3.060 1.00 94.50 299 LEU A N 1
ATOM 2309 C CA . LEU A 1 299 ? 4.699 6.219 -3.472 1.00 94.50 299 LEU A CA 1
ATOM 2310 C C . LEU A 1 299 ? 5.631 6.767 -4.553 1.00 94.50 299 LEU A C 1
ATOM 2312 O O . LEU A 1 299 ? 5.174 7.193 -5.610 1.00 94.50 299 LEU A O 1
ATOM 2316 N N . TYR A 1 300 ? 6.934 6.778 -4.293 1.00 93.75 300 TYR A N 1
ATOM 2317 C CA . TYR A 1 300 ? 7.906 7.415 -5.180 1.00 93.75 300 TYR A CA 1
ATOM 2318 C C . TYR A 1 300 ? 9.273 6.740 -5.088 1.00 93.75 300 TYR A C 1
ATOM 2320 O O . TYR A 1 300 ? 9.609 6.125 -4.079 1.00 93.75 300 TYR A O 1
ATOM 2328 N N . GLY A 1 301 ? 10.067 6.849 -6.156 1.00 93.88 301 GLY A N 1
ATOM 2329 C CA . GLY A 1 301 ? 11.470 6.425 -6.132 1.00 93.88 301 GLY A CA 1
ATOM 2330 C C . GLY A 1 301 ? 12.321 7.372 -5.283 1.00 93.88 301 GLY A C 1
ATOM 2331 O O . GLY A 1 301 ? 12.067 8.577 -5.288 1.00 93.88 301 GLY A O 1
ATOM 2332 N N . ASP A 1 302 ? 13.331 6.849 -4.587 1.00 91.81 302 ASP A N 1
ATOM 2333 C CA . ASP A 1 302 ? 14.145 7.612 -3.623 1.00 91.81 302 ASP A CA 1
ATOM 2334 C C . ASP A 1 302 ? 14.760 8.887 -4.218 1.00 91.81 302 ASP A C 1
ATOM 2336 O O . ASP A 1 302 ? 14.773 9.941 -3.574 1.00 91.81 302 ASP A O 1
ATOM 2340 N N . LEU A 1 303 ? 15.235 8.789 -5.463 1.00 90.12 303 LEU A N 1
ATOM 2341 C CA . LEU A 1 303 ? 15.907 9.870 -6.173 1.00 90.12 303 LEU A CA 1
ATOM 2342 C C . LEU A 1 303 ? 15.006 10.528 -7.229 1.00 90.12 303 LEU A C 1
ATOM 2344 O O . LEU A 1 303 ? 14.152 9.912 -7.879 1.00 90.12 303 LEU A O 1
ATOM 2348 N N . ALA A 1 304 ? 15.199 11.829 -7.400 1.00 88.69 304 ALA A N 1
ATOM 2349 C CA . ALA A 1 304 ? 14.696 12.616 -8.512 1.00 88.69 304 ALA A CA 1
ATOM 2350 C C . ALA A 1 304 ? 15.616 12.477 -9.746 1.00 88.69 304 ALA A C 1
ATOM 2352 O O . ALA A 1 304 ? 16.715 11.934 -9.635 1.00 88.69 304 ALA A O 1
ATOM 2353 N N . PRO A 1 305 ? 15.190 12.938 -10.942 1.00 84.44 305 PRO A N 1
ATOM 2354 C CA . PRO A 1 305 ? 15.998 12.826 -12.163 1.00 84.44 305 PRO A CA 1
ATOM 2355 C C . PRO A 1 305 ? 17.334 13.580 -12.111 1.00 84.44 305 PRO A C 1
ATOM 2357 O O . PRO A 1 305 ? 18.216 13.313 -12.917 1.00 84.44 305 PRO A O 1
ATOM 2360 N N . ASP A 1 306 ? 17.479 14.522 -11.179 1.00 89.06 306 ASP A N 1
ATOM 2361 C CA . ASP A 1 306 ? 18.710 15.260 -10.884 1.00 89.06 306 ASP A CA 1
ATOM 2362 C C . ASP A 1 306 ? 19.565 14.591 -9.788 1.00 89.06 306 ASP A C 1
ATOM 2364 O O . ASP A 1 306 ? 20.492 15.203 -9.259 1.00 89.06 306 ASP A O 1
ATOM 2368 N N . SER A 1 307 ? 19.244 13.342 -9.432 1.00 90.31 307 SER A N 1
ATOM 2369 C CA . SER A 1 307 ? 19.899 12.546 -8.388 1.00 90.31 307 SER A CA 1
ATOM 2370 C C . SER A 1 307 ? 19.777 13.111 -6.967 1.00 90.31 307 SER A C 1
ATOM 2372 O O . SER A 1 307 ? 20.507 12.684 -6.072 1.00 90.31 307 SER A O 1
ATOM 2374 N N . THR A 1 308 ? 18.853 14.042 -6.718 1.00 93.56 308 THR A N 1
ATOM 2375 C CA . THR A 1 308 ? 18.544 14.519 -5.361 1.00 93.56 308 THR A CA 1
ATOM 2376 C C . THR A 1 308 ? 17.475 13.653 -4.693 1.00 93.56 308 THR A C 1
ATOM 2378 O O . THR A 1 308 ? 16.648 13.039 -5.365 1.00 93.56 308 THR A O 1
ATOM 2381 N N . TYR A 1 309 ? 17.465 13.586 -3.359 1.00 93.25 309 TYR A N 1
ATOM 2382 C CA . TYR A 1 309 ? 16.403 12.881 -2.638 1.00 93.25 309 TYR A CA 1
ATOM 2383 C C . TYR A 1 309 ? 15.078 13.636 -2.727 1.00 93.25 309 TYR A C 1
ATOM 2385 O O . TYR A 1 309 ? 15.020 14.851 -2.519 1.00 93.25 309 TYR A O 1
ATOM 2393 N N . ARG A 1 310 ? 13.990 12.904 -2.978 1.00 92.75 310 ARG A N 1
ATOM 2394 C CA . ARG A 1 310 ? 12.640 13.481 -2.972 1.00 92.75 310 ARG A CA 1
ATOM 2395 C C . ARG A 1 310 ? 12.166 13.779 -1.550 1.00 92.75 310 ARG A C 1
ATOM 2397 O O . ARG A 1 310 ? 12.509 13.079 -0.601 1.00 92.75 310 ARG A O 1
ATOM 2404 N N . THR A 1 311 ? 11.322 14.800 -1.409 1.00 93.88 311 THR A N 1
ATOM 2405 C CA . THR A 1 311 ? 10.630 15.096 -0.149 1.00 93.88 311 THR A CA 1
ATOM 2406 C C . THR A 1 311 ? 9.656 13.966 0.196 1.00 93.88 311 THR A C 1
ATOM 2408 O O . THR A 1 311 ? 8.825 13.614 -0.647 1.00 93.88 311 THR A O 1
ATOM 2411 N N . PRO A 1 312 ? 9.717 13.387 1.409 1.00 88.19 312 PRO A N 1
ATOM 2412 C CA . PRO A 1 312 ? 9.082 12.097 1.627 1.00 88.19 312 PRO A CA 1
ATOM 2413 C C . PRO A 1 312 ? 7.565 12.135 1.830 1.00 88.19 312 PRO A C 1
ATOM 2415 O O . PRO A 1 312 ? 6.846 11.217 1.447 1.00 88.19 312 PRO A O 1
ATOM 2418 N N . PHE A 1 313 ? 7.057 13.209 2.431 1.00 92.50 313 PHE A N 1
ATOM 2419 C CA . PHE A 1 313 ? 5.653 13.270 2.851 1.00 92.50 313 PHE A CA 1
ATOM 2420 C C . PHE A 1 313 ? 4.743 13.919 1.810 1.00 92.50 313 PHE A C 1
ATOM 2422 O O . PHE A 1 313 ? 3.590 13.520 1.663 1.00 92.50 313 PHE A O 1
ATOM 2429 N N . PHE A 1 314 ? 5.270 14.895 1.069 1.00 92.88 314 PHE A N 1
ATOM 2430 C CA . PHE A 1 314 ? 4.530 15.618 0.044 1.00 92.88 314 PHE A CA 1
ATOM 2431 C C . PHE A 1 314 ? 5.430 15.891 -1.161 1.00 92.88 314 PHE A C 1
ATOM 2433 O O . PHE A 1 314 ? 6.466 16.551 -1.033 1.00 92.88 314 PHE A O 1
ATOM 2440 N N . ASN A 1 315 ? 5.055 15.359 -2.320 1.00 92.19 315 ASN A N 1
ATOM 2441 C CA . ASN A 1 315 ? 5.746 15.531 -3.593 1.00 92.19 315 ASN A CA 1
ATOM 2442 C C . ASN A 1 315 ? 4.770 15.311 -4.768 1.00 92.19 315 ASN A C 1
ATOM 2444 O O . ASN A 1 315 ? 3.565 15.169 -4.579 1.00 92.19 315 ASN A O 1
ATOM 2448 N N . ARG A 1 316 ? 5.282 15.286 -6.004 1.00 90.75 316 ARG A N 1
ATOM 2449 C CA . ARG A 1 316 ? 4.444 15.144 -7.208 1.00 90.75 316 ARG A CA 1
ATOM 2450 C C . ARG A 1 316 ? 3.643 13.835 -7.299 1.00 90.75 316 ARG A C 1
ATOM 2452 O O . ARG A 1 316 ? 2.705 13.769 -8.077 1.00 90.75 316 ARG A O 1
ATOM 2459 N N . PHE A 1 317 ? 4.022 12.811 -6.537 1.00 92.75 317 PHE A N 1
ATOM 2460 C CA . PHE A 1 317 ? 3.340 11.515 -6.475 1.00 92.75 317 PHE A CA 1
ATOM 2461 C C . PHE A 1 317 ? 2.356 11.426 -5.303 1.00 92.75 317 PHE A C 1
ATOM 2463 O O . PHE A 1 317 ? 1.850 10.346 -5.003 1.00 92.75 317 PHE A O 1
ATOM 2470 N N . THR A 1 318 ? 2.118 12.534 -4.598 1.00 95.94 318 THR A N 1
ATOM 2471 C CA . THR A 1 318 ? 1.155 12.567 -3.505 1.00 95.94 318 THR A CA 1
ATOM 2472 C C . THR A 1 318 ? -0.263 12.521 -4.051 1.00 95.94 318 THR A C 1
ATOM 2474 O O . THR A 1 318 ? -0.682 13.378 -4.828 1.00 95.94 318 THR A O 1
ATOM 2477 N N . ASN A 1 319 ? -1.013 11.544 -3.569 1.00 96.56 319 ASN A N 1
ATOM 2478 C CA . ASN A 1 319 ? -2.438 11.388 -3.771 1.00 96.56 319 ASN A CA 1
ATOM 2479 C C . ASN A 1 319 ? -3.185 11.743 -2.487 1.00 96.56 319 ASN A C 1
ATOM 2481 O O . ASN A 1 319 ? -2.701 11.477 -1.385 1.00 96.56 319 ASN A O 1
ATOM 2485 N N . ILE A 1 320 ? -4.373 12.315 -2.641 1.00 97.75 320 ILE A N 1
ATOM 2486 C CA . ILE A 1 320 ? -5.352 12.524 -1.576 1.00 97.75 320 ILE A CA 1
ATOM 2487 C C . ILE A 1 320 ? -6.500 11.555 -1.839 1.00 97.75 320 ILE A C 1
ATOM 2489 O O . ILE A 1 320 ? -6.955 11.445 -2.981 1.00 97.75 320 ILE A O 1
ATOM 2493 N N . TYR A 1 321 ? -6.963 10.866 -0.801 1.00 98.19 321 TYR A N 1
ATOM 2494 C CA . TYR A 1 321 ? -8.033 9.884 -0.924 1.00 98.19 321 TYR A CA 1
ATOM 2495 C C . TYR A 1 321 ? -9.118 10.040 0.140 1.00 98.19 321 TYR A C 1
ATOM 2497 O O . TYR A 1 321 ? -8.868 10.531 1.243 1.00 98.19 321 TYR A O 1
ATOM 2505 N N . LEU A 1 322 ? -10.334 9.641 -0.229 1.00 98.56 322 LEU A N 1
ATOM 2506 C CA . LEU A 1 322 ? -11.509 9.547 0.630 1.00 98.56 322 LEU A CA 1
ATOM 2507 C C . LEU A 1 322 ? -12.072 8.128 0.539 1.00 98.56 322 LEU A C 1
ATOM 2509 O O . LEU A 1 322 ? -12.536 7.726 -0.530 1.00 98.56 322 LEU A O 1
ATOM 2513 N N . ASP A 1 323 ? -12.130 7.445 1.675 1.00 97.94 323 ASP A N 1
ATOM 2514 C CA . ASP A 1 323 ? -12.599 6.067 1.768 1.00 97.94 323 ASP A CA 1
ATOM 2515 C C . ASP A 1 323 ? -13.927 5.978 2.490 1.00 97.94 323 ASP A C 1
ATOM 2517 O O . ASP A 1 323 ? -14.150 6.610 3.524 1.00 97.94 323 ASP A O 1
ATOM 2521 N N . LEU A 1 324 ? -14.785 5.107 1.977 1.00 98.44 324 LEU A N 1
ATOM 2522 C CA . LEU A 1 324 ? -15.941 4.577 2.675 1.00 98.44 324 LEU A CA 1
ATOM 2523 C C . LEU A 1 324 ? -15.681 3.104 2.962 1.00 98.44 324 LEU A C 1
ATOM 2525 O O . LEU A 1 324 ? -15.439 2.327 2.041 1.00 98.44 324 LEU A O 1
ATOM 2529 N N . SER A 1 325 ? -15.760 2.705 4.225 1.00 97.69 325 SER A N 1
ATOM 2530 C CA . SER A 1 325 ? -15.575 1.315 4.630 1.00 97.69 325 SER A CA 1
ATOM 2531 C C . SER A 1 325 ? -16.866 0.729 5.188 1.00 97.69 325 SER A C 1
ATOM 2533 O O . SER A 1 325 ? -17.611 1.390 5.910 1.00 97.69 325 SER A O 1
ATOM 2535 N N . LEU A 1 326 ? -17.137 -0.527 4.839 1.00 97.38 326 LEU A N 1
ATOM 2536 C CA . LEU A 1 326 ? -18.211 -1.335 5.403 1.00 97.38 326 LEU A CA 1
ATOM 2537 C C . LEU A 1 326 ? -17.594 -2.486 6.200 1.00 97.38 326 LEU A C 1
ATOM 2539 O O . LEU A 1 326 ? -16.913 -3.339 5.624 1.00 97.38 326 LEU A O 1
ATOM 2543 N N . ASP A 1 327 ? -17.856 -2.522 7.505 1.00 93.81 327 ASP A N 1
ATOM 2544 C CA . ASP A 1 327 ? -17.433 -3.615 8.380 1.00 93.81 327 ASP A CA 1
ATOM 2545 C C . ASP A 1 327 ? -18.405 -4.798 8.281 1.00 93.81 327 ASP A C 1
ATOM 2547 O O . ASP A 1 327 ? -19.549 -4.748 8.744 1.00 93.81 327 ASP A O 1
ATOM 2551 N N . ILE A 1 328 ? -17.939 -5.885 7.668 1.00 92.38 328 ILE A N 1
ATOM 2552 C CA . ILE A 1 328 ? -18.743 -7.085 7.434 1.00 92.38 328 ILE A CA 1
ATOM 2553 C C . ILE A 1 328 ? -18.956 -7.873 8.731 1.00 92.38 328 ILE A C 1
ATOM 2555 O O . ILE A 1 328 ? -19.980 -8.543 8.860 1.00 92.38 328 ILE A O 1
ATOM 2559 N N . ASP A 1 329 ? -18.054 -7.773 9.712 1.00 88.12 329 ASP A N 1
ATOM 2560 C CA . ASP A 1 329 ? -18.228 -8.396 11.032 1.00 88.12 329 ASP A CA 1
ATOM 2561 C C . ASP A 1 329 ? -19.507 -7.870 11.700 1.00 88.12 329 ASP A C 1
ATOM 2563 O O . ASP A 1 329 ? -20.424 -8.626 12.045 1.00 88.12 329 ASP A O 1
ATOM 2567 N N . SER A 1 330 ? -19.621 -6.545 11.750 1.00 86.88 330 SER A N 1
ATOM 2568 C CA . SER A 1 330 ? -20.785 -5.838 12.275 1.00 86.88 330 SER A CA 1
ATOM 2569 C C . SER A 1 330 ? -22.072 -6.124 11.485 1.00 86.88 330 SER A C 1
ATOM 2571 O O . SER A 1 330 ? -23.161 -6.121 12.060 1.00 86.88 330 SER A O 1
ATOM 2573 N N . VAL A 1 331 ? -21.990 -6.415 10.178 1.00 88.62 331 VAL A N 1
ATOM 2574 C CA . VAL A 1 331 ? -23.158 -6.849 9.383 1.00 88.62 331 VAL A CA 1
ATOM 2575 C C . VAL A 1 331 ? -23.581 -8.262 9.781 1.00 88.62 331 VAL A C 1
ATOM 2577 O O . VAL A 1 331 ? -24.751 -8.489 10.082 1.00 88.62 331 VAL A O 1
ATOM 2580 N N . VAL A 1 332 ? -22.648 -9.216 9.779 1.00 87.81 332 VAL A N 1
ATOM 2581 C CA . VAL A 1 332 ? -22.925 -10.641 10.027 1.00 87.81 332 VAL A CA 1
ATOM 2582 C C . VAL A 1 332 ? -23.449 -10.865 11.443 1.00 87.81 332 VAL A C 1
ATOM 2584 O O . VAL A 1 332 ? -24.393 -11.632 11.625 1.00 87.81 332 VAL A O 1
ATOM 2587 N N . SER A 1 333 ? -22.891 -10.165 12.431 1.00 85.06 333 SER A N 1
ATOM 2588 C CA . SER A 1 333 ? -23.315 -10.258 13.834 1.00 85.06 333 SER A CA 1
ATOM 2589 C C . SER A 1 333 ? -24.764 -9.820 14.074 1.00 85.06 333 SER A C 1
ATOM 2591 O O . SER A 1 333 ? -25.373 -10.271 15.035 1.00 85.06 333 SER A O 1
ATOM 2593 N N . ARG A 1 334 ? -25.364 -9.007 13.192 1.00 85.94 334 ARG A N 1
ATOM 2594 C CA . ARG A 1 334 ? -26.786 -8.620 13.285 1.00 85.94 334 ARG A CA 1
ATOM 2595 C C . ARG A 1 334 ? -27.760 -9.711 12.830 1.00 85.94 334 ARG A C 1
ATOM 2597 O O . ARG A 1 334 ? -28.957 -9.575 13.071 1.00 85.94 334 ARG A O 1
ATOM 2604 N N . PHE A 1 335 ? -27.278 -10.747 12.144 1.00 84.44 335 PHE A N 1
ATOM 2605 C CA . PHE A 1 335 ? -28.099 -11.845 11.618 1.00 84.44 335 PHE A CA 1
ATOM 2606 C C . PHE A 1 335 ? -27.939 -13.164 12.393 1.00 84.44 335 PHE A C 1
ATOM 2608 O O . PHE A 1 335 ? -28.545 -14.161 11.995 1.00 84.44 335 PHE A O 1
ATOM 2615 N N . GLN A 1 336 ? -27.128 -13.186 13.456 1.00 75.69 336 GLN A N 1
ATOM 2616 C CA . GLN A 1 336 ? -26.924 -14.342 14.341 1.00 75.69 336 GLN A CA 1
ATOM 2617 C C . GLN A 1 336 ? -27.749 -14.208 15.620 1.00 75.69 336 GLN A C 1
ATOM 2619 O O . GLN A 1 336 ? -28.261 -15.252 16.079 1.00 75.69 336 GLN A O 1
#

Solvent-accessible surface area (backbone atoms only — not comparable to full-atom values): 18040 Å² total; per-residue (Å²): 133,83,86,76,89,78,85,87,83,90,85,90,80,92,80,92,83,87,86,91,58,76,81,65,69,75,75,62,76,69,71,64,38,40,56,81,11,36,39,39,44,34,39,39,32,36,59,50,49,79,38,68,81,76,42,98,66,78,74,48,48,37,34,39,33,42,36,44,30,52,26,43,46,84,46,74,54,39,26,43,33,41,37,39,38,40,34,33,43,77,42,78,61,91,90,53,97,49,82,64,46,79,43,49,45,48,40,36,40,34,44,34,36,55,70,47,49,67,43,86,88,81,50,40,32,38,35,43,35,38,33,38,37,39,44,71,12,67,69,36,47,33,32,34,38,65,36,33,47,26,52,30,42,35,42,34,36,74,41,50,81,82,69,40,86,66,27,29,41,32,44,34,38,40,40,32,46,30,44,45,43,49,81,43,63,42,25,64,68,102,61,81,72,46,74,51,95,49,79,86,37,82,84,24,58,84,45,48,64,84,52,55,70,31,55,38,33,38,39,40,36,31,44,35,41,37,34,34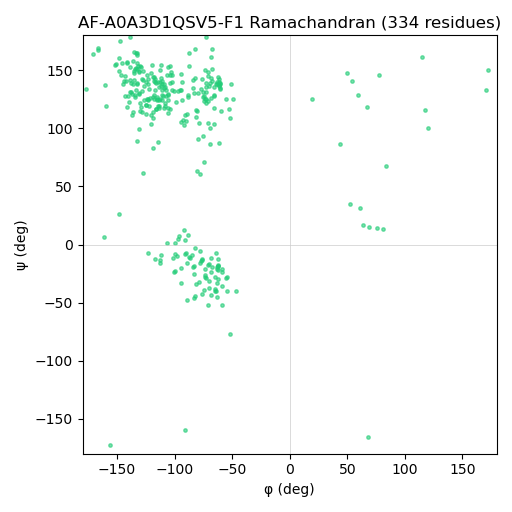,64,39,98,43,33,33,40,38,35,38,46,31,41,36,41,29,36,34,53,72,63,66,66,44,80,43,65,48,101,84,68,45,84,43,73,47,75,41,65,91,66,68,49,70,48,53,32,39,37,29,38,37,37,42,37,35,52,79,44,94,42,36,35,39,32,47,34,38,38,20,63,45,54,51,55,43,100,85,71,43,75,56,61,71,81,65,52,88,56,18,29,39,35,43,35,40,34,39,38,46,34,58,54,54,66,74,77,110

pLDDT: mean 83.79, std 21.59, range [17.98, 98.62]

Mean predicted aligned error: 9.76 Å

Foldseek 3Di:
DDDDDDDDDDDDDDDDDDDPDVVPVVVPPPPLQQAPWKKKKKKKWFPCLVPCPPDPHNFTWIKIKIWGWTKGHPDQQWIKIKIKMKMFIQTDDPPDPDHRDIWIDWIKIKIWGRQADQDDPQRKGKIKIKIKTDQPTPQCVQQQWHIKIKIKMKIKHKDDPPPHPPKIKMKMKMKIKMFTDHPDQFGHDPDPQQDDPFCPDPVCVVRRCPHHGDFRMKMKMWMKMKICPHPFKIKIKIKIKMKTFGDWDQWDWDAGPVRDIDIDHTDPDGDMWIKMKIKIKIKGDPDPFKIKIKIKMAIDTQADPVRDGDDRRDDSRIMIMMMIMGRVSSVVVVVD

Secondary structure (DSSP, 8-state):
------------------SS-TTTSSS-----TTTT-EEEEEEEEEGGGG-TTSSSS----EEEEEEEE-EEESSSSEEEEEEEEEEEESS--SS-SSTTPEEE--EEEEEEESS-EE-TTT--EEEEEEEEEE--SHHHHHTTEEEEEEEEEEEEEEESTTT-TT-EEEEEEEEEEEEEEESSSEE--S------S-TT-HHHHTTS---EEPEEEEEEEEEEEEEE-SSSEEEEEEEEEEEEEEPPPPPEEEE-TTS-EEEEPPPSSPPEEEEEEEEEEEEEEEETTEEEEEEEEEEEESB-TTSPBPPSSSSTTEEEEEEEEEEHHHHHHTT-

Radius of gyration: 27.02 Å; Cα contacts (8 Å, |Δi|>4): 755; chains: 1; bounding box: 93×60×80 Å